Protein AF-A0A9P7P4C1-F1 (afdb_monomer_lite)

Radius of gyration: 29.28 Å; chains: 1; bounding box: 104×45×84 Å

Sequence (291 aa):
MESEGENVNHQSQDSQPVERWTEDEDALLIQLRSYKLSWSNIADNFANPRRTVDSCKSRYRSMKDRVQETERENNTALARLYESHKEEMWTKVAERMSTKPSWRVAEHNHWCIGRLEMERRAGEEFLTKAPVQIQQQDQQQVTKNPDWSGDEEAILLAKRSAHMQWKDISTCLPGRTVKGCQLRYHQLTKRCDGWSPELQNELCQQYYILKQRMWEQIVETMSVEWQVAERMHWELGKDGIAELAGVPLTLQPAANPTLTPQERGPTTKEWLNLLNHLTLNDVVSERCGIS

pLDDT: mean 73.57, std 23.77, range [25.61, 97.44]

Secondary structure (DSSP, 8-state):
-------------------PPPHHHHHHHHHHHHTT--HHHHHHT-SSTT--HHHHHHHHHHHHHHHHHHHHHHHHHHHHHHHHHHHHHHHHHHHHSTT---HHHHHHHHHHH-HHHHHHHHSGGGSS---------------S-PPPPHHHHHHHHHHHHTT--HHHHHHTSTT--HHHHHHHHHHHHHHTTT--HHHHHHHHHHHHHHHHHHHHHHHHHHTS-HHHHHHHHHHHHHHHHHHHHT--S-----PPP-------PSPHHHHHHHHHHHHHHHHHHTT----

Structure (mmCIF, N/CA/C/O backbone):
data_AF-A0A9P7P4C1-F1
#
_entry.id   AF-A0A9P7P4C1-F1
#
loop_
_atom_site.group_PDB
_atom_site.id
_atom_site.type_symbol
_atom_site.label_atom_id
_atom_site.label_alt_id
_atom_site.label_comp_id
_atom_site.label_asym_id
_atom_site.label_entity_id
_atom_site.label_seq_id
_atom_site.pdbx_PDB_ins_code
_atom_site.Cartn_x
_atom_site.Cartn_y
_atom_site.Cartn_z
_atom_site.occupancy
_atom_site.B_iso_or_equiv
_atom_site.auth_seq_id
_atom_site.auth_comp_id
_atom_site.auth_asym_id
_atom_site.auth_atom_id
_atom_site.pdbx_PDB_model_num
ATOM 1 N N . MET A 1 1 ? 68.686 -11.819 -59.193 1.00 37.22 1 MET A N 1
ATOM 2 C CA . MET A 1 1 ? 68.471 -10.600 -58.396 1.00 37.22 1 MET A CA 1
ATOM 3 C C . MET A 1 1 ? 67.689 -9.652 -59.276 1.00 37.22 1 MET A C 1
ATOM 5 O O . MET A 1 1 ? 68.234 -9.234 -60.282 1.00 37.22 1 MET A O 1
ATOM 9 N N . GLU A 1 2 ? 66.425 -9.339 -59.076 1.00 33.88 2 GLU A N 1
ATOM 10 C CA . GLU A 1 2 ? 65.355 -9.797 -58.189 1.00 33.88 2 GLU A CA 1
ATOM 11 C C . GLU A 1 2 ? 64.101 -9.164 -58.810 1.00 33.88 2 GLU A C 1
ATOM 13 O O . GLU A 1 2 ? 64.153 -8.040 -59.310 1.00 33.88 2 GLU A O 1
ATOM 18 N N . SER A 1 3 ? 63.023 -9.932 -58.896 1.00 37.12 3 SER A N 1
ATOM 19 C CA . SER A 1 3 ? 61.738 -9.513 -59.445 1.00 37.12 3 SER A CA 1
ATOM 20 C C . SER A 1 3 ? 60.820 -9.110 -58.297 1.00 37.12 3 SER A C 1
ATOM 22 O O . SER A 1 3 ? 60.425 -9.976 -57.520 1.00 37.12 3 SER A O 1
ATOM 24 N N . GLU A 1 4 ? 60.436 -7.842 -58.223 1.00 36.25 4 GLU A N 1
ATOM 25 C CA . GLU A 1 4 ? 59.366 -7.349 -57.349 1.00 36.25 4 GLU A CA 1
ATOM 26 C C . GLU A 1 4 ? 58.532 -6.385 -58.215 1.00 36.25 4 GLU A C 1
ATOM 28 O O . GLU A 1 4 ? 59.079 -5.457 -58.797 1.00 36.25 4 GLU A O 1
ATOM 33 N N . GLY A 1 5 ? 57.246 -6.582 -58.501 1.00 35.16 5 GLY A N 1
ATOM 34 C CA . GLY A 1 5 ? 56.210 -7.251 -57.725 1.00 35.16 5 GLY A CA 1
ATOM 35 C C . GLY A 1 5 ? 55.269 -6.183 -57.172 1.00 35.16 5 GLY A C 1
ATOM 36 O O . GLY A 1 5 ? 55.299 -5.900 -55.981 1.00 35.16 5 GLY A O 1
ATOM 37 N N . GLU A 1 6 ? 54.482 -5.551 -58.050 1.00 38.16 6 GLU A N 1
ATOM 38 C CA . GLU A 1 6 ? 53.408 -4.622 -57.679 1.00 38.16 6 GLU A CA 1
ATOM 39 C C . GLU A 1 6 ? 52.437 -5.315 -56.715 1.00 38.16 6 GLU A C 1
ATOM 41 O O . GLU A 1 6 ? 51.801 -6.306 -57.074 1.00 38.16 6 GLU A O 1
ATOM 46 N N . ASN A 1 7 ? 52.306 -4.796 -55.491 1.00 34.16 7 ASN A N 1
ATOM 47 C CA . ASN A 1 7 ? 51.314 -5.279 -54.539 1.00 34.16 7 ASN A CA 1
ATOM 48 C C . ASN A 1 7 ? 50.311 -4.163 -54.228 1.00 34.16 7 ASN A C 1
ATOM 50 O O . ASN A 1 7 ? 50.589 -3.215 -53.491 1.00 34.16 7 ASN A O 1
ATOM 54 N N . VAL A 1 8 ? 49.141 -4.280 -54.854 1.00 38.66 8 VAL A N 1
ATOM 55 C CA . VAL A 1 8 ? 47.975 -3.415 -54.675 1.00 38.66 8 VAL A CA 1
ATOM 56 C C . VAL A 1 8 ? 47.377 -3.705 -53.299 1.00 38.66 8 VAL A C 1
ATOM 58 O O . VAL A 1 8 ? 46.668 -4.692 -53.111 1.00 38.66 8 VAL A O 1
ATOM 61 N N . ASN A 1 9 ? 47.664 -2.841 -52.326 1.00 33.00 9 ASN A N 1
ATOM 62 C CA . ASN A 1 9 ? 47.113 -2.951 -50.980 1.00 33.00 9 ASN A CA 1
ATOM 63 C C . ASN A 1 9 ? 45.611 -2.607 -51.002 1.00 33.00 9 ASN A C 1
ATOM 65 O O . ASN A 1 9 ? 45.227 -1.442 -51.119 1.00 33.00 9 ASN A O 1
ATOM 69 N N . HIS A 1 10 ? 44.764 -3.636 -50.933 1.00 36.50 10 HIS A N 1
ATOM 70 C CA . HIS A 1 10 ? 43.320 -3.494 -50.775 1.00 36.50 10 HIS A CA 1
ATOM 71 C C . HIS A 1 10 ? 42.997 -2.920 -49.392 1.00 36.50 10 HIS A C 1
ATOM 73 O O . HIS A 1 10 ? 43.349 -3.483 -48.355 1.00 36.50 10 HIS A O 1
ATOM 79 N N . GLN A 1 11 ? 42.282 -1.797 -49.411 1.00 39.03 11 GLN A N 1
ATOM 80 C CA . GLN A 1 11 ? 41.621 -1.182 -48.268 1.00 39.03 11 GLN A CA 1
ATOM 81 C C . GLN A 1 11 ? 40.875 -2.231 -47.434 1.00 39.03 11 GLN A C 1
ATOM 83 O O . GLN A 1 11 ? 39.945 -2.870 -47.919 1.00 39.03 11 GLN A O 1
ATOM 88 N N . SER A 1 12 ? 41.239 -2.354 -46.160 1.00 33.88 12 SER A N 1
ATOM 89 C CA . SER A 1 12 ? 40.367 -2.946 -45.146 1.00 33.88 12 SER A CA 1
ATOM 90 C C . SER A 1 12 ? 39.792 -1.805 -44.319 1.00 33.88 12 SER A C 1
ATOM 92 O O . SER A 1 12 ? 40.500 -1.149 -43.557 1.00 33.88 12 SER A O 1
ATOM 94 N N . GLN A 1 13 ? 38.517 -1.519 -44.574 1.00 34.75 13 GLN A N 1
ATOM 95 C CA . GLN A 1 13 ? 37.739 -0.498 -43.893 1.00 34.75 13 GLN A CA 1
ATOM 96 C C . GLN A 1 13 ? 37.555 -0.857 -42.413 1.00 34.75 13 GLN A C 1
ATOM 98 O O . GLN A 1 13 ? 36.998 -1.894 -42.066 1.00 34.75 13 GLN A O 1
ATOM 103 N N . ASP A 1 14 ? 38.074 0.030 -41.573 1.00 37.22 14 ASP A N 1
ATOM 104 C CA . ASP A 1 14 ? 37.463 0.582 -40.365 1.00 37.22 14 ASP A CA 1
ATOM 105 C C . ASP A 1 14 ? 36.335 -0.249 -39.714 1.00 37.22 14 ASP A C 1
ATOM 107 O O . ASP A 1 14 ? 35.151 -0.137 -40.041 1.00 37.22 14 ASP A O 1
ATOM 111 N N . SER A 1 15 ? 36.708 -1.080 -38.740 1.00 40.41 15 SER A N 1
ATOM 112 C CA . SER A 1 15 ? 35.760 -1.706 -37.816 1.00 40.41 15 SER A CA 1
ATOM 113 C C . SER A 1 15 ? 35.401 -0.704 -36.717 1.00 40.41 15 SER A C 1
ATOM 115 O O . SER A 1 15 ? 35.967 -0.734 -35.626 1.00 40.41 15 SER A O 1
ATOM 117 N N . GLN A 1 16 ? 34.473 0.204 -37.025 1.00 39.59 16 GLN A N 1
ATOM 118 C CA . GLN A 1 16 ? 33.899 1.133 -36.047 1.00 39.59 16 GLN A CA 1
ATOM 119 C C . GLN A 1 16 ? 33.269 0.353 -34.869 1.00 39.59 16 GLN A C 1
ATOM 121 O O . GLN A 1 16 ? 32.572 -0.645 -35.100 1.00 39.59 16 GLN A O 1
ATOM 126 N N . PRO A 1 17 ? 33.491 0.778 -33.611 1.00 44.31 17 PRO A N 1
ATOM 127 C CA . PRO A 1 17 ? 32.973 0.092 -32.431 1.00 44.31 17 PRO A CA 1
ATOM 128 C C . PRO A 1 17 ? 31.439 0.100 -32.433 1.00 44.31 17 PRO A C 1
ATOM 130 O O . PRO A 1 17 ? 30.807 1.056 -32.877 1.00 44.31 17 PRO A O 1
ATOM 133 N N . VAL A 1 18 ? 30.823 -0.981 -31.942 1.00 51.91 18 VAL A N 1
ATOM 134 C CA . VAL A 1 18 ? 29.361 -1.095 -31.827 1.00 51.91 18 VAL A CA 1
ATOM 135 C C . VAL A 1 18 ? 28.845 0.047 -30.948 1.00 51.91 18 VAL A C 1
ATOM 137 O O . VAL A 1 18 ? 29.021 0.032 -29.732 1.00 51.91 18 VAL A O 1
ATOM 140 N N . GLU A 1 19 ? 28.240 1.053 -31.576 1.00 69.12 19 GLU A N 1
ATOM 141 C CA . GLU A 1 19 ? 27.837 2.289 -30.911 1.00 69.12 19 GLU A CA 1
ATOM 142 C C . GLU A 1 19 ? 26.667 2.027 -29.949 1.00 69.12 19 GLU A C 1
ATOM 144 O O . GLU A 1 19 ? 25.515 1.786 -30.343 1.00 69.12 19 GLU A O 1
ATOM 149 N N . ARG A 1 20 ? 27.012 1.994 -28.660 1.00 84.75 20 ARG A N 1
ATOM 150 C CA . ARG A 1 20 ? 26.127 1.681 -27.534 1.00 84.75 20 ARG A CA 1
ATOM 151 C C . ARG A 1 20 ? 25.045 2.757 -27.394 1.00 84.75 20 ARG A C 1
ATOM 153 O O . ARG A 1 20 ? 25.295 3.915 -27.696 1.00 84.75 20 ARG A O 1
ATOM 160 N N . TRP A 1 21 ? 23.849 2.358 -26.961 1.00 87.50 21 TRP A N 1
ATOM 161 C CA . TRP A 1 21 ? 22.771 3.296 -26.625 1.00 87.50 21 TRP A CA 1
ATOM 162 C C . TRP A 1 21 ? 23.214 4.246 -25.509 1.00 87.50 21 TRP A C 1
ATOM 164 O O . TRP A 1 21 ? 23.761 3.775 -24.505 1.00 87.50 21 TRP A O 1
ATOM 174 N N . THR A 1 22 ? 22.984 5.543 -25.696 1.00 89.31 22 THR A N 1
ATOM 175 C CA . THR A 1 22 ? 23.266 6.576 -24.690 1.00 89.31 22 THR A CA 1
ATOM 176 C C . THR A 1 22 ? 22.042 6.869 -23.823 1.00 89.31 22 THR A C 1
ATOM 178 O O . THR A 1 22 ? 20.916 6.504 -24.162 1.00 89.31 22 THR A O 1
ATOM 181 N N . GLU A 1 23 ? 22.260 7.548 -22.697 1.00 84.25 23 GLU A N 1
ATOM 182 C CA . GLU A 1 23 ? 21.180 7.969 -21.796 1.00 84.25 23 GLU A CA 1
ATOM 183 C C . GLU A 1 23 ? 20.223 8.960 -22.475 1.00 84.25 23 GLU A C 1
ATOM 185 O O . GLU A 1 23 ? 19.008 8.828 -22.336 1.00 84.25 23 GLU A O 1
ATOM 190 N N . ASP A 1 24 ? 20.749 9.884 -23.284 1.00 85.94 24 ASP A N 1
ATOM 191 C CA . ASP A 1 24 ? 19.939 10.829 -24.063 1.00 85.94 24 ASP A CA 1
ATOM 192 C C . ASP A 1 24 ? 19.067 10.112 -25.104 1.00 85.94 24 ASP A C 1
ATOM 194 O O . ASP A 1 24 ? 17.901 10.461 -25.305 1.00 85.94 24 ASP A O 1
ATOM 198 N N . GLU A 1 25 ? 19.607 9.076 -25.756 1.00 89.81 25 GLU A N 1
ATOM 199 C CA . GLU A 1 25 ? 18.847 8.266 -26.708 1.00 89.81 25 GLU A CA 1
ATOM 200 C C . GLU A 1 25 ? 17.739 7.465 -26.017 1.00 89.81 25 GLU A C 1
ATOM 202 O O . GLU A 1 25 ? 16.632 7.358 -26.548 1.00 89.81 25 GLU A O 1
ATOM 207 N N . ASP A 1 26 ? 18.013 6.923 -24.830 1.00 90.19 26 ASP A N 1
ATOM 208 C CA . ASP A 1 26 ? 17.017 6.228 -24.016 1.00 90.19 26 ASP A CA 1
ATOM 209 C C . ASP A 1 26 ? 15.912 7.184 -23.543 1.00 90.19 26 ASP A C 1
ATOM 211 O O . ASP A 1 26 ? 14.727 6.855 -23.649 1.00 90.19 26 ASP A O 1
ATOM 215 N N . ALA A 1 27 ? 16.273 8.386 -23.082 1.00 88.25 27 ALA A N 1
ATOM 216 C CA . ALA A 1 27 ? 15.324 9.414 -22.662 1.00 88.25 27 ALA A CA 1
ATOM 217 C C . ALA A 1 27 ? 14.412 9.841 -23.822 1.00 88.25 27 ALA A C 1
ATOM 219 O O . ALA A 1 27 ? 13.184 9.856 -23.679 1.00 88.25 27 ALA A O 1
ATOM 220 N N . LEU A 1 28 ? 14.995 10.090 -24.999 1.00 89.69 28 LEU A N 1
ATOM 221 C CA . LEU A 1 28 ? 14.245 10.394 -26.214 1.00 89.69 28 LEU A CA 1
ATOM 222 C C . LEU A 1 28 ? 13.327 9.229 -26.610 1.00 89.69 28 LEU A C 1
ATOM 224 O O . LEU A 1 28 ? 12.158 9.444 -26.928 1.00 89.69 28 LEU A O 1
ATOM 228 N N . LEU A 1 29 ? 13.814 7.986 -26.548 1.00 90.38 29 LEU A N 1
ATOM 229 C CA . LEU A 1 29 ? 13.026 6.797 -26.876 1.00 90.38 29 LEU A CA 1
ATOM 230 C C . LEU A 1 29 ? 11.802 6.645 -25.960 1.00 90.38 29 LEU A C 1
ATOM 232 O O . LEU A 1 29 ? 10.705 6.345 -26.439 1.00 90.38 29 LEU A O 1
ATOM 236 N N . ILE A 1 30 ? 11.971 6.862 -24.654 1.00 88.06 30 ILE A N 1
ATOM 237 C CA . ILE A 1 30 ? 10.876 6.818 -23.676 1.00 88.06 30 ILE A CA 1
ATOM 238 C C . ILE A 1 30 ? 9.876 7.946 -23.937 1.00 88.06 30 ILE A C 1
ATOM 240 O O . ILE A 1 30 ? 8.671 7.690 -23.996 1.00 88.06 30 ILE A O 1
ATOM 244 N N . GLN A 1 31 ? 10.362 9.168 -24.158 1.00 89.25 31 GLN A N 1
ATOM 245 C CA . GLN A 1 31 ? 9.525 10.329 -24.450 1.00 89.25 31 GLN A CA 1
ATOM 246 C C . GLN A 1 31 ? 8.703 10.133 -25.731 1.00 89.25 31 GLN A C 1
ATOM 248 O O . GLN A 1 31 ?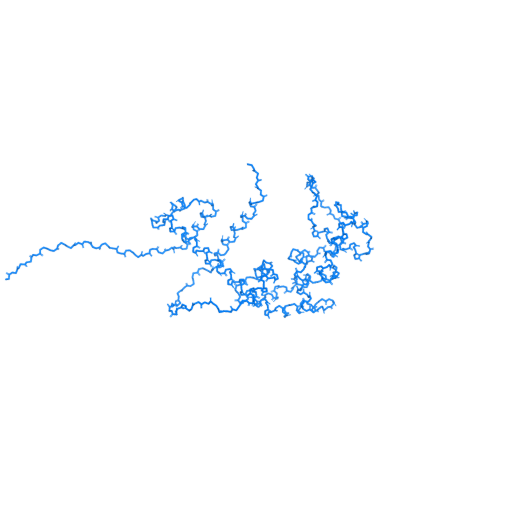 7.495 10.341 -25.735 1.00 89.25 31 GLN A O 1
ATOM 253 N N . LEU A 1 32 ? 9.308 9.685 -26.831 1.00 89.88 32 LEU A N 1
ATOM 254 C CA . LEU A 1 32 ? 8.565 9.476 -28.078 1.00 89.88 32 LEU A CA 1
ATOM 255 C C . LEU A 1 32 ? 7.522 8.354 -27.945 1.00 89.88 32 LEU A C 1
ATOM 257 O O . LEU A 1 32 ? 6.459 8.407 -28.570 1.00 89.88 32 LEU A O 1
ATOM 261 N N . ARG A 1 33 ? 7.785 7.345 -27.102 1.00 90.75 33 ARG A N 1
ATOM 262 C CA . ARG A 1 33 ? 6.797 6.306 -26.784 1.00 90.75 33 ARG A CA 1
ATOM 263 C C . ARG A 1 33 ? 5.647 6.811 -25.925 1.00 90.75 33 ARG A C 1
ATOM 265 O O . ARG A 1 33 ? 4.537 6.316 -26.120 1.00 90.75 33 ARG A O 1
ATOM 272 N N . SER A 1 34 ? 5.870 7.789 -25.049 1.00 86.56 34 SER A N 1
ATOM 273 C CA . SER A 1 34 ? 4.800 8.384 -24.242 1.00 86.56 34 SER A CA 1
ATOM 274 C C . SER A 1 34 ? 3.779 9.142 -25.094 1.00 86.56 34 SER A C 1
ATOM 276 O O . SER A 1 34 ? 2.579 9.052 -24.852 1.00 86.56 34 SER A O 1
ATOM 278 N N . TYR A 1 35 ? 4.230 9.767 -26.183 1.00 88.94 35 TYR A N 1
ATOM 279 C CA . TYR A 1 35 ? 3.370 10.390 -27.193 1.00 88.94 35 TYR A CA 1
ATOM 280 C C . TYR A 1 35 ? 2.684 9.388 -28.141 1.00 88.94 35 TYR A C 1
ATOM 282 O O . TYR A 1 35 ? 2.030 9.790 -29.101 1.00 88.94 35 TYR A O 1
ATOM 290 N N . LYS A 1 36 ? 2.820 8.076 -27.894 1.00 88.31 36 LYS A N 1
ATOM 291 C CA . LYS A 1 36 ? 2.197 6.990 -28.673 1.00 88.31 36 LYS A CA 1
ATOM 292 C C . LYS A 1 36 ? 2.579 6.993 -30.164 1.00 88.31 36 LYS A C 1
ATOM 294 O O . LYS A 1 36 ? 1.838 6.456 -30.987 1.00 88.31 36 LYS A O 1
ATOM 299 N N . LEU A 1 37 ? 3.758 7.520 -30.519 1.00 90.00 37 LEU A N 1
ATOM 300 C CA . LEU A 1 37 ? 4.250 7.488 -31.900 1.00 90.00 37 LEU A CA 1
ATOM 301 C C . LEU A 1 37 ? 4.452 6.049 -32.397 1.00 90.00 37 LEU A C 1
ATOM 303 O O . LEU A 1 37 ? 4.767 5.121 -31.636 1.00 90.00 37 LEU A O 1
ATOM 307 N N . SER A 1 38 ? 4.310 5.885 -33.715 1.00 93.94 38 SER A N 1
ATOM 308 C CA . SER A 1 38 ? 4.652 4.641 -34.398 1.00 93.94 38 SER A CA 1
ATOM 309 C C . SER A 1 38 ? 6.160 4.390 -34.333 1.00 93.94 38 SER A C 1
ATOM 311 O O . SER A 1 38 ? 6.960 5.323 -34.361 1.00 93.94 38 SER A O 1
ATOM 313 N N . TRP A 1 39 ? 6.575 3.123 -34.296 1.00 92.69 39 TRP A N 1
ATOM 314 C CA . TRP A 1 39 ? 8.001 2.779 -34.249 1.00 92.69 39 TRP A CA 1
ATOM 315 C C . TRP A 1 39 ? 8.797 3.278 -35.460 1.00 92.69 39 TRP A C 1
ATOM 317 O O . TRP A 1 39 ? 9.992 3.511 -35.322 1.00 92.69 39 TRP A O 1
ATOM 327 N N . SER A 1 40 ? 8.143 3.454 -36.616 1.00 92.75 40 SER A N 1
ATOM 328 C CA . SER A 1 40 ? 8.767 4.069 -37.793 1.00 92.75 40 SER A CA 1
ATOM 329 C C . SER A 1 40 ? 9.122 5.520 -37.506 1.00 92.75 40 SER A C 1
ATOM 331 O O . SER A 1 40 ? 10.286 5.884 -37.589 1.00 92.75 40 SER A O 1
ATOM 333 N N . ASN A 1 41 ? 8.149 6.315 -37.048 1.00 91.12 41 ASN A N 1
ATOM 334 C CA . ASN A 1 41 ? 8.399 7.722 -36.744 1.00 91.12 41 ASN A CA 1
ATOM 335 C C . ASN A 1 41 ? 9.396 7.892 -35.601 1.00 91.12 41 ASN A C 1
ATOM 337 O O . ASN A 1 41 ? 10.163 8.841 -35.600 1.00 91.12 41 ASN A O 1
ATOM 341 N N . ILE A 1 42 ? 9.412 6.972 -34.637 1.00 91.06 42 ILE A N 1
ATOM 342 C CA . ILE A 1 42 ? 10.403 6.982 -33.560 1.00 91.06 42 ILE A CA 1
ATOM 343 C C . ILE A 1 42 ? 11.815 6.793 -34.115 1.00 91.06 42 ILE A C 1
ATOM 345 O O . ILE A 1 42 ? 12.696 7.561 -33.752 1.00 91.06 42 ILE A O 1
ATOM 349 N N . ALA A 1 43 ? 12.027 5.811 -34.997 1.00 92.38 43 ALA A N 1
ATOM 350 C CA . ALA A 1 43 ? 13.331 5.573 -35.616 1.00 92.38 43 ALA A CA 1
ATOM 351 C C . ALA A 1 43 ? 13.811 6.792 -36.425 1.00 92.38 43 ALA A C 1
ATOM 353 O O . ALA A 1 43 ? 14.976 7.163 -36.326 1.00 92.38 43 ALA A O 1
ATOM 354 N N . ASP A 1 44 ? 12.896 7.468 -37.129 1.00 91.94 44 ASP A N 1
ATOM 355 C CA . ASP A 1 44 ? 13.198 8.667 -37.927 1.00 91.94 44 ASP A CA 1
ATOM 356 C C . ASP A 1 44 ? 13.696 9.861 -37.084 1.00 91.94 44 ASP A C 1
ATOM 358 O O . ASP A 1 44 ? 14.309 10.781 -37.621 1.00 91.94 44 ASP A O 1
ATOM 362 N N . ASN A 1 45 ? 13.448 9.868 -35.767 1.00 90.19 45 ASN A N 1
ATOM 363 C CA . ASN A 1 45 ? 13.919 10.926 -34.863 1.00 90.19 45 ASN A CA 1
ATOM 364 C C . ASN A 1 45 ? 15.375 10.735 -34.404 1.00 90.19 45 ASN A C 1
ATOM 366 O O . ASN A 1 45 ? 15.947 11.648 -33.808 1.00 90.19 45 ASN A O 1
ATOM 370 N N . PHE A 1 46 ? 15.989 9.576 -34.656 1.00 89.00 46 PHE A N 1
ATOM 371 C CA . PHE A 1 46 ? 17.381 9.336 -34.290 1.00 89.00 46 PHE A CA 1
ATOM 372 C C . PHE A 1 46 ? 18.312 9.707 -35.445 1.00 89.00 46 PHE A C 1
ATOM 374 O O . PHE A 1 46 ? 18.207 9.174 -36.545 1.00 89.00 46 PHE A O 1
ATOM 381 N N . ALA A 1 47 ? 19.291 10.575 -35.173 1.00 81.38 47 ALA A N 1
ATOM 382 C CA . ALA A 1 47 ? 20.311 10.950 -36.156 1.00 81.38 47 ALA A CA 1
ATOM 383 C C . ALA A 1 47 ? 21.230 9.774 -36.546 1.00 81.38 47 ALA A C 1
ATOM 385 O O . ALA A 1 47 ? 21.863 9.805 -37.600 1.00 81.38 47 ALA A O 1
ATOM 386 N N . ASN A 1 48 ? 21.313 8.740 -35.700 1.00 81.06 48 ASN A N 1
ATOM 387 C CA . ASN A 1 48 ? 22.146 7.566 -35.926 1.00 81.06 48 ASN A CA 1
ATOM 388 C C . ASN A 1 48 ? 21.421 6.526 -36.812 1.00 81.06 48 ASN A C 1
ATOM 390 O O . ASN A 1 48 ? 20.437 5.928 -36.365 1.00 81.06 48 ASN A O 1
ATOM 394 N N . PRO A 1 49 ? 21.945 6.202 -38.014 1.00 77.75 49 PRO A N 1
ATOM 395 C CA . PRO A 1 49 ? 21.324 5.247 -38.941 1.00 77.75 49 PRO A CA 1
ATOM 396 C C . PRO A 1 49 ? 21.161 3.820 -38.390 1.00 77.75 49 PRO A C 1
ATOM 398 O O . PRO A 1 49 ? 20.399 3.021 -38.933 1.00 77.75 49 PRO A O 1
ATOM 401 N N . ARG A 1 50 ? 21.878 3.465 -37.315 1.00 80.00 50 ARG A N 1
ATOM 402 C CA . ARG A 1 50 ? 21.779 2.154 -36.650 1.00 80.00 50 ARG A CA 1
ATOM 403 C C . ARG A 1 50 ? 20.597 2.059 -35.677 1.00 80.00 50 ARG A C 1
ATOM 405 O O . ARG A 1 50 ? 20.315 0.969 -35.174 1.00 80.00 50 ARG A O 1
ATOM 412 N N . ARG A 1 51 ? 19.883 3.156 -35.405 1.00 89.25 51 ARG A N 1
ATOM 413 C CA . ARG A 1 51 ? 18.663 3.190 -34.576 1.00 89.25 51 ARG A CA 1
ATOM 414 C C . ARG A 1 51 ? 17.441 2.856 -35.423 1.00 89.25 51 ARG A C 1
ATOM 416 O O . ARG A 1 51 ? 16.516 3.636 -35.601 1.00 89.25 51 ARG A O 1
ATOM 423 N N . THR A 1 52 ? 17.473 1.650 -35.979 1.00 92.44 52 THR A N 1
ATOM 424 C CA . THR A 1 52 ? 16.380 1.119 -36.789 1.00 92.44 52 THR A CA 1
ATOM 425 C C . THR A 1 52 ? 15.141 0.861 -35.936 1.00 92.44 52 THR A C 1
ATOM 427 O O . THR A 1 52 ? 15.225 0.683 -34.719 1.00 92.44 52 THR A O 1
ATOM 430 N N . VAL A 1 53 ? 13.988 0.736 -36.596 1.00 92.81 53 VAL A N 1
ATOM 431 C CA . VAL A 1 53 ? 12.703 0.363 -35.983 1.00 92.81 53 VAL A CA 1
ATOM 432 C C . VAL A 1 53 ? 12.843 -0.811 -35.004 1.00 92.81 53 VAL A C 1
ATOM 434 O O . VAL A 1 53 ? 12.331 -0.758 -33.884 1.00 92.81 53 VAL A O 1
ATOM 437 N N . ASP A 1 54 ? 13.548 -1.871 -35.401 1.00 91.19 54 ASP A N 1
ATOM 438 C CA . ASP A 1 54 ? 13.700 -3.072 -34.576 1.00 91.19 54 ASP A CA 1
ATOM 439 C C . ASP A 1 54 ? 14.708 -2.895 -33.436 1.00 91.19 54 ASP A C 1
ATOM 441 O O . ASP A 1 54 ? 14.508 -3.456 -32.353 1.00 91.19 54 ASP A O 1
ATOM 445 N N . SER A 1 55 ? 15.733 -2.061 -33.632 1.00 92.19 55 SER A N 1
ATOM 446 C CA . SER A 1 55 ? 16.655 -1.649 -32.569 1.00 92.19 55 SER A CA 1
ATOM 447 C C . SER A 1 55 ? 15.921 -0.846 -31.487 1.00 92.19 55 SER A C 1
ATOM 449 O O . SER A 1 55 ? 15.989 -1.205 -30.311 1.00 92.19 55 SER A O 1
ATOM 451 N N . CYS A 1 56 ? 15.115 0.154 -31.873 1.00 92.38 56 CYS A N 1
ATOM 452 C CA . CYS A 1 56 ? 14.292 0.951 -30.954 1.00 92.38 56 CYS A CA 1
ATOM 453 C C . CYS A 1 56 ? 13.289 0.082 -30.177 1.00 92.38 56 CYS A C 1
ATOM 455 O O . CYS A 1 56 ? 13.180 0.203 -28.955 1.00 92.38 56 CYS A O 1
ATOM 457 N N . LYS A 1 57 ? 12.589 -0.843 -30.854 1.00 93.06 57 LYS A N 1
ATOM 458 C CA . LYS A 1 57 ? 11.673 -1.796 -30.195 1.00 93.06 57 LYS A CA 1
ATOM 459 C C . LYS A 1 57 ? 12.396 -2.658 -29.166 1.00 93.06 57 LYS A C 1
ATOM 461 O O . LYS A 1 57 ? 11.904 -2.830 -28.054 1.00 93.06 57 LYS A O 1
ATOM 466 N N . SER A 1 58 ? 13.533 -3.236 -29.549 1.00 92.38 58 SER A N 1
ATOM 467 C CA . SER A 1 58 ? 14.290 -4.147 -28.687 1.00 92.38 58 SER A CA 1
ATOM 468 C C . SER A 1 58 ? 14.865 -3.415 -27.480 1.00 92.38 58 SER A C 1
ATOM 470 O O . SER A 1 58 ? 14.747 -3.910 -26.359 1.00 92.38 58 SER A O 1
ATOM 472 N N . ARG A 1 59 ? 15.401 -2.204 -27.683 1.00 92.50 59 ARG A N 1
ATOM 473 C CA . ARG A 1 59 ? 15.899 -1.359 -26.595 1.00 92.50 59 ARG A CA 1
ATOM 474 C C . ARG A 1 59 ? 14.791 -1.005 -25.612 1.00 92.50 59 ARG A C 1
ATOM 476 O O . ARG A 1 59 ? 14.957 -1.234 -24.419 1.00 92.50 59 ARG A O 1
ATOM 483 N N . TYR A 1 60 ? 13.651 -0.523 -26.106 1.00 90.94 60 TYR A N 1
ATOM 484 C CA . TYR A 1 60 ? 12.520 -0.157 -25.255 1.00 90.94 60 TYR A CA 1
ATOM 485 C C . TYR A 1 60 ? 11.978 -1.345 -24.453 1.00 90.94 60 TYR A C 1
ATOM 487 O O . TYR A 1 60 ? 11.727 -1.206 -23.259 1.00 90.94 60 TYR A O 1
ATOM 495 N N . ARG A 1 61 ? 11.838 -2.526 -25.077 1.00 91.25 61 ARG A N 1
ATOM 496 C CA . ARG A 1 61 ? 11.444 -3.755 -24.363 1.00 91.25 61 ARG A CA 1
ATOM 497 C C . ARG A 1 61 ? 12.443 -4.106 -23.267 1.00 91.25 61 ARG A C 1
ATOM 499 O O . ARG A 1 61 ? 12.040 -4.236 -22.125 1.00 91.25 61 ARG A O 1
ATOM 506 N N . SER A 1 62 ? 13.736 -4.145 -23.588 1.00 90.12 62 SER A N 1
ATOM 507 C CA . SER A 1 62 ? 14.781 -4.444 -22.604 1.00 90.12 62 SER A CA 1
ATOM 508 C C . SER A 1 62 ? 14.786 -3.457 -21.430 1.00 90.12 62 SER A C 1
ATOM 510 O O . SER A 1 62 ? 14.959 -3.874 -20.287 1.00 90.12 62 SER A O 1
ATOM 512 N N . MET A 1 63 ? 14.563 -2.162 -21.679 1.00 90.81 63 MET A N 1
ATOM 513 C CA . MET A 1 63 ? 14.417 -1.175 -20.604 1.00 90.81 63 MET A CA 1
ATOM 514 C C . MET A 1 63 ? 13.180 -1.446 -19.745 1.00 90.81 63 MET A C 1
ATOM 516 O O . MET A 1 63 ? 13.282 -1.428 -18.522 1.00 90.81 63 MET A O 1
ATOM 520 N N . LYS A 1 64 ? 12.035 -1.740 -20.369 1.00 87.69 64 LYS A N 1
ATOM 521 C CA . LYS A 1 64 ? 10.796 -2.069 -19.657 1.00 87.69 64 LYS A CA 1
ATOM 522 C C . LYS A 1 64 ? 10.948 -3.328 -18.799 1.00 87.69 64 LYS A C 1
ATOM 524 O O . LYS A 1 64 ? 10.561 -3.303 -17.637 1.00 87.69 64 LYS A O 1
ATOM 529 N N . ASP A 1 65 ? 11.554 -4.380 -19.341 1.00 85.88 65 ASP A N 1
ATOM 530 C CA . ASP A 1 65 ? 11.782 -5.640 -18.628 1.00 85.88 65 ASP A CA 1
ATOM 531 C C . ASP A 1 65 ? 12.704 -5.425 -17.418 1.00 85.88 65 ASP A C 1
ATOM 533 O O . ASP A 1 65 ? 12.428 -5.918 -16.328 1.00 85.88 65 ASP A O 1
ATOM 537 N N . ARG A 1 66 ? 13.765 -4.617 -17.573 1.00 86.00 66 ARG A N 1
ATOM 538 C CA . ARG A 1 66 ? 14.646 -4.236 -16.456 1.00 86.00 66 ARG A CA 1
ATOM 539 C C . ARG A 1 66 ? 13.903 -3.475 -15.360 1.00 86.00 66 ARG A C 1
ATOM 541 O O . ARG A 1 66 ? 14.152 -3.728 -14.189 1.00 86.00 66 ARG A O 1
ATOM 548 N N . VAL A 1 67 ? 13.016 -2.552 -15.730 1.00 84.12 67 VAL A N 1
ATOM 549 C CA . VAL A 1 67 ? 12.215 -1.782 -14.764 1.00 84.12 67 VAL A CA 1
ATOM 550 C C . VAL A 1 67 ? 11.271 -2.701 -13.998 1.00 84.12 67 VAL A C 1
ATOM 552 O O . VAL A 1 67 ? 11.254 -2.648 -12.774 1.00 84.12 67 VAL A O 1
ATOM 555 N N . GLN A 1 68 ? 10.563 -3.592 -14.695 1.00 82.62 68 GLN A N 1
ATOM 556 C CA . GLN A 1 68 ? 9.681 -4.577 -14.063 1.00 82.62 68 GLN A CA 1
ATOM 557 C C . GLN A 1 68 ? 10.441 -5.513 -13.120 1.00 82.62 68 GLN A C 1
ATOM 559 O O . GLN A 1 68 ? 9.946 -5.845 -12.046 1.00 82.62 68 GLN A O 1
ATOM 564 N N . GLU A 1 69 ? 11.654 -5.917 -13.496 1.00 85.19 69 GLU A N 1
ATOM 565 C CA . GLU A 1 69 ? 12.501 -6.738 -12.639 1.00 85.19 69 GLU A CA 1
ATOM 566 C C . GLU A 1 69 ? 12.926 -5.980 -11.375 1.00 85.19 69 GLU A C 1
ATOM 568 O O . GLU A 1 69 ? 12.762 -6.496 -10.273 1.00 85.19 69 GLU A O 1
ATOM 573 N N . THR A 1 70 ? 13.370 -4.726 -11.506 1.00 86.00 70 THR A N 1
ATOM 574 C CA . THR A 1 70 ? 13.688 -3.873 -10.349 1.00 86.00 70 THR A CA 1
ATOM 575 C C . THR A 1 70 ? 12.463 -3.625 -9.460 1.00 86.00 70 THR A C 1
ATOM 577 O O . THR A 1 70 ? 12.573 -3.663 -8.237 1.00 86.00 70 THR A O 1
ATOM 580 N N . GLU A 1 71 ? 11.277 -3.403 -10.032 1.00 86.25 71 GLU A N 1
ATOM 581 C CA . GLU A 1 71 ? 10.024 -3.285 -9.272 1.00 86.25 71 GLU A CA 1
ATOM 582 C C . GLU A 1 71 ? 9.710 -4.571 -8.503 1.00 86.25 71 GLU A C 1
ATOM 584 O O . GLU A 1 71 ? 9.368 -4.524 -7.322 1.00 86.25 71 GLU A O 1
ATOM 589 N N . ARG A 1 72 ? 9.877 -5.732 -9.142 1.00 87.19 72 ARG A N 1
ATOM 590 C CA . ARG A 1 72 ? 9.669 -7.042 -8.519 1.00 87.19 72 ARG A CA 1
ATOM 591 C C . ARG A 1 72 ? 10.658 -7.294 -7.382 1.00 87.19 72 ARG A C 1
ATOM 593 O O . ARG A 1 72 ? 10.251 -7.781 -6.324 1.00 87.19 72 ARG A O 1
ATOM 600 N N . GLU A 1 73 ? 11.931 -6.955 -7.572 1.00 89.19 73 GLU A N 1
ATOM 601 C CA . GLU A 1 73 ? 12.970 -7.018 -6.536 1.00 89.19 73 GLU A CA 1
ATOM 602 C C . GLU A 1 73 ? 12.620 -6.116 -5.348 1.00 89.19 73 GLU A C 1
ATOM 604 O O . GLU A 1 73 ? 12.617 -6.583 -4.208 1.00 89.19 73 GLU A O 1
ATOM 609 N N . ASN A 1 74 ? 12.230 -4.865 -5.612 1.00 90.00 74 ASN A N 1
ATOM 610 C CA . ASN A 1 74 ? 11.821 -3.908 -4.585 1.00 90.00 74 ASN A CA 1
ATOM 611 C C . ASN A 1 74 ? 10.577 -4.379 -3.821 1.00 90.00 74 ASN A C 1
ATOM 613 O O . ASN A 1 74 ? 10.558 -4.327 -2.593 1.00 90.00 74 ASN A O 1
ATOM 617 N N . ASN A 1 75 ? 9.558 -4.885 -4.517 1.00 92.88 75 ASN A N 1
ATOM 618 C CA . ASN A 1 75 ? 8.346 -5.427 -3.899 1.00 92.88 75 ASN A CA 1
ATOM 619 C C . ASN A 1 75 ? 8.657 -6.646 -3.021 1.00 92.88 75 ASN A C 1
ATOM 621 O O . ASN A 1 75 ? 8.141 -6.767 -1.911 1.00 92.88 75 ASN A O 1
ATOM 625 N N . THR A 1 76 ? 9.544 -7.527 -3.491 1.00 93.06 76 THR A N 1
ATOM 626 C CA . THR A 1 76 ? 9.988 -8.702 -2.726 1.00 93.06 76 THR A CA 1
ATOM 627 C C . THR A 1 76 ? 10.777 -8.288 -1.483 1.00 93.06 76 THR A C 1
ATOM 629 O O . THR A 1 76 ? 10.565 -8.838 -0.401 1.00 93.06 76 THR A O 1
ATOM 632 N N . ALA A 1 77 ? 11.675 -7.309 -1.615 1.00 93.38 77 ALA A N 1
ATOM 633 C CA . ALA A 1 77 ? 12.437 -6.764 -0.497 1.00 93.38 77 ALA A CA 1
ATOM 634 C C . ALA A 1 77 ? 11.514 -6.115 0.545 1.00 93.38 77 ALA A C 1
ATOM 636 O O . ALA A 1 77 ? 11.623 -6.438 1.729 1.00 93.38 77 ALA A O 1
ATOM 637 N N . LEU A 1 78 ? 10.563 -5.284 0.104 1.00 95.38 78 LEU A N 1
ATOM 638 C CA . LEU A 1 78 ? 9.570 -4.651 0.970 1.00 95.38 78 LEU A CA 1
ATOM 639 C C . LEU A 1 78 ? 8.759 -5.685 1.746 1.00 95.38 78 LEU A C 1
ATOM 641 O O . LEU A 1 78 ? 8.644 -5.569 2.960 1.00 95.38 78 LEU A O 1
ATOM 645 N N . ALA A 1 79 ? 8.223 -6.699 1.063 1.00 96.00 79 ALA A N 1
ATOM 646 C CA . ALA A 1 79 ? 7.395 -7.726 1.687 1.00 96.00 79 ALA A CA 1
ATOM 647 C C . ALA A 1 79 ? 8.141 -8.467 2.804 1.00 96.00 79 ALA A C 1
ATOM 649 O O . ALA A 1 79 ? 7.612 -8.642 3.901 1.00 96.00 79 ALA A O 1
ATOM 650 N N . ARG A 1 80 ? 9.400 -8.844 2.558 1.00 94.19 80 ARG A N 1
ATOM 651 C CA . ARG A 1 80 ? 10.236 -9.531 3.552 1.00 94.19 80 ARG A CA 1
ATOM 652 C C . ARG A 1 80 ? 10.593 -8.640 4.734 1.00 94.19 80 ARG A C 1
ATOM 654 O O . ARG A 1 80 ? 10.490 -9.083 5.874 1.00 94.19 80 ARG A O 1
ATOM 661 N N . LEU A 1 81 ? 11.007 -7.403 4.463 1.00 95.38 81 LEU A N 1
ATOM 662 C CA . LEU A 1 81 ? 11.358 -6.441 5.506 1.00 95.38 81 LEU A CA 1
ATOM 663 C C . LEU A 1 81 ? 10.139 -6.059 6.346 1.00 95.38 81 LEU A C 1
ATOM 665 O O . LEU A 1 81 ? 10.254 -5.943 7.563 1.00 95.38 81 LEU A O 1
ATOM 669 N N . TYR A 1 82 ? 8.971 -5.902 5.723 1.00 96.31 82 TYR A N 1
ATOM 670 C CA . TYR A 1 82 ? 7.723 -5.702 6.442 1.00 96.31 82 TYR A CA 1
ATOM 671 C C . TYR A 1 82 ? 7.423 -6.904 7.338 1.00 96.31 82 TYR A C 1
ATOM 673 O O . TYR A 1 82 ? 7.247 -6.726 8.537 1.00 96.31 82 TYR A O 1
ATOM 681 N N . GLU A 1 83 ? 7.444 -8.129 6.805 1.00 95.00 83 GLU A N 1
ATOM 682 C CA . GLU A 1 83 ? 7.143 -9.333 7.587 1.00 95.00 83 GLU A CA 1
ATOM 683 C C . GLU A 1 83 ? 8.084 -9.508 8.790 1.00 95.00 83 GLU A C 1
ATOM 685 O O . GLU A 1 83 ? 7.634 -9.917 9.860 1.00 95.00 83 GLU A O 1
ATOM 690 N N . SER A 1 84 ? 9.365 -9.142 8.659 1.00 94.00 84 SER A N 1
ATOM 691 C CA . SER A 1 84 ? 10.332 -9.243 9.758 1.00 94.00 84 SER A CA 1
ATOM 692 C C . SER A 1 84 ? 10.187 -8.156 10.828 1.00 94.00 84 SER A C 1
ATOM 694 O O . SER A 1 84 ? 10.543 -8.404 11.976 1.00 94.00 84 SER A O 1
ATOM 696 N N . HIS A 1 85 ? 9.687 -6.963 10.482 1.00 93.88 85 HIS A N 1
ATOM 697 C CA . HIS A 1 85 ? 9.612 -5.818 11.407 1.00 93.88 85 HIS A CA 1
ATOM 698 C C . HIS A 1 85 ? 8.188 -5.481 11.870 1.00 93.88 85 HIS A C 1
ATOM 700 O O . HIS A 1 85 ? 8.016 -4.742 12.843 1.00 93.88 85 HIS A O 1
ATOM 706 N N . LYS A 1 86 ? 7.149 -6.023 11.222 1.00 94.81 86 LYS A N 1
ATOM 707 C CA . LYS A 1 86 ? 5.753 -5.655 11.491 1.00 94.81 86 LYS A CA 1
ATOM 708 C C . LYS A 1 86 ? 5.337 -5.893 12.938 1.00 94.81 86 LYS A C 1
ATOM 710 O O . LYS A 1 86 ? 4.563 -5.108 13.471 1.00 94.81 86 LYS A O 1
ATOM 715 N N . GLU A 1 87 ? 5.864 -6.924 13.598 1.00 95.88 87 GLU A N 1
ATOM 716 C CA . GLU A 1 87 ? 5.578 -7.175 15.013 1.00 95.88 87 GLU A CA 1
ATOM 717 C C . GLU A 1 87 ? 6.028 -5.996 15.887 1.00 95.88 87 GLU A C 1
ATOM 719 O O . GLU A 1 87 ? 5.235 -5.474 16.673 1.00 95.88 87 GLU A O 1
ATOM 724 N N . GLU A 1 88 ? 7.256 -5.508 15.704 1.00 95.38 88 GLU A N 1
ATOM 725 C CA . GLU A 1 88 ? 7.765 -4.341 16.431 1.00 95.38 88 GLU A CA 1
ATOM 726 C C . GLU A 1 88 ? 6.970 -3.073 16.073 1.00 95.38 88 GLU A C 1
ATOM 728 O O . GLU A 1 88 ? 6.574 -2.306 16.956 1.00 95.38 88 GLU A O 1
ATOM 733 N N . MET A 1 89 ? 6.706 -2.860 14.779 1.00 95.12 89 MET A N 1
ATOM 734 C CA . MET A 1 89 ? 5.958 -1.706 14.272 1.00 95.12 89 MET A CA 1
ATOM 735 C C . MET A 1 89 ? 4.554 -1.633 14.891 1.00 95.12 89 MET A C 1
ATOM 737 O O . MET A 1 89 ? 4.172 -0.604 15.454 1.00 95.12 89 MET A O 1
ATOM 741 N N . TRP A 1 90 ? 3.791 -2.725 14.821 1.00 97.44 90 TRP A N 1
ATOM 742 C CA . TRP A 1 90 ? 2.405 -2.773 15.287 1.00 97.44 90 TRP A CA 1
ATOM 743 C C . TRP A 1 90 ? 2.282 -2.858 16.803 1.00 97.44 90 TRP A C 1
ATOM 745 O O . TRP A 1 90 ? 1.293 -2.368 17.347 1.00 97.44 90 TRP A O 1
ATOM 755 N N . THR A 1 91 ? 3.285 -3.393 17.504 1.00 97.19 91 THR A N 1
ATOM 756 C CA . THR A 1 91 ? 3.329 -3.340 18.974 1.00 97.19 91 THR A CA 1
ATOM 757 C C . THR A 1 91 ? 3.372 -1.893 19.463 1.00 97.19 91 THR A C 1
ATOM 759 O O . THR A 1 91 ? 2.567 -1.517 20.312 1.00 97.19 91 THR A O 1
ATOM 762 N N . LYS A 1 92 ? 4.213 -1.037 18.861 1.00 96.19 92 LYS A N 1
ATOM 763 C CA . LYS A 1 92 ? 4.293 0.395 19.216 1.00 96.19 92 LYS A CA 1
ATOM 764 C C . LYS A 1 92 ? 2.967 1.128 19.017 1.00 96.19 92 LYS A C 1
ATOM 766 O O . LYS A 1 92 ? 2.613 1.978 19.831 1.00 96.19 92 LYS A O 1
ATOM 771 N N . VAL A 1 93 ? 2.248 0.822 17.933 1.00 96.38 93 VAL A N 1
ATOM 772 C CA . VAL A 1 93 ? 0.913 1.388 17.678 1.00 96.38 93 VAL A CA 1
ATOM 773 C C . VAL A 1 93 ? -0.058 0.912 18.751 1.00 96.38 93 VAL A C 1
ATOM 775 O O . VAL A 1 93 ? -0.701 1.732 19.402 1.00 96.38 93 VAL A O 1
ATOM 778 N N . ALA A 1 94 ? -0.122 -0.399 18.978 1.00 96.44 94 ALA A N 1
ATOM 779 C CA . ALA A 1 94 ? -1.073 -0.994 19.899 1.00 96.44 94 ALA A CA 1
ATOM 780 C C . ALA A 1 94 ? -0.869 -0.543 21.355 1.00 96.44 94 ALA A C 1
ATOM 782 O O . ALA A 1 94 ? -1.845 -0.268 22.046 1.00 96.44 94 ALA A O 1
ATOM 783 N N . GLU A 1 95 ? 0.374 -0.383 21.816 1.00 96.81 95 GLU A N 1
ATOM 784 C CA . GLU A 1 95 ? 0.689 0.109 23.166 1.00 96.81 95 GLU A CA 1
ATOM 785 C C . GLU A 1 95 ? 0.176 1.528 23.440 1.00 96.81 95 GLU A C 1
ATOM 787 O O . GLU A 1 95 ? -0.103 1.867 24.596 1.00 96.81 95 GLU A O 1
ATOM 792 N N . ARG A 1 96 ? 0.050 2.353 22.392 1.00 95.44 96 ARG A N 1
ATOM 793 C CA . ARG A 1 96 ? -0.493 3.714 22.482 1.00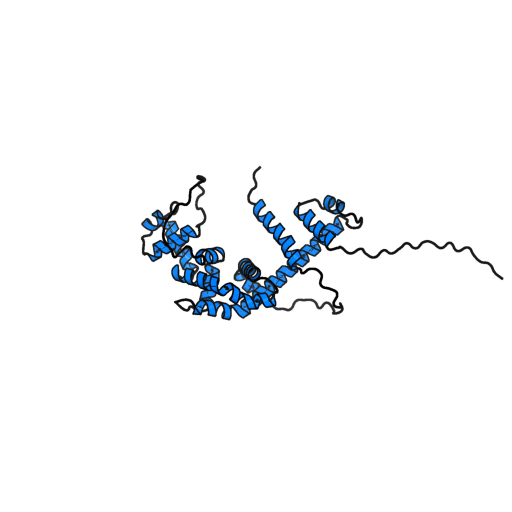 95.44 96 ARG A CA 1
ATOM 794 C C . ARG A 1 96 ? -2.011 3.775 22.391 1.00 95.44 96 ARG A C 1
ATOM 796 O O . ARG A 1 96 ? -2.574 4.830 22.666 1.00 95.44 96 ARG A O 1
ATOM 803 N N . MET A 1 97 ? -2.662 2.679 22.013 1.00 94.44 97 MET A N 1
ATOM 804 C CA . MET A 1 97 ? -4.116 2.597 21.990 1.00 94.44 97 MET A CA 1
ATOM 805 C C . MET A 1 97 ? -4.665 2.317 23.389 1.00 94.44 97 MET A C 1
ATOM 807 O O . MET A 1 97 ? -4.066 1.598 24.191 1.00 94.44 97 MET A O 1
ATOM 811 N N . SER A 1 98 ? -5.863 2.819 23.660 1.00 92.06 98 SER A N 1
ATOM 812 C CA . SER A 1 98 ? -6.528 2.741 24.958 1.00 92.06 98 SER A CA 1
ATOM 813 C C . SER A 1 98 ? -6.820 1.301 25.375 1.00 92.06 98 SER A C 1
ATOM 815 O O . SER A 1 98 ? -6.684 0.950 26.546 1.00 92.06 98 SER A O 1
ATOM 817 N N . THR A 1 99 ? -7.193 0.445 24.421 1.00 90.81 99 THR A N 1
ATOM 818 C CA . THR A 1 99 ? -7.506 -0.972 24.679 1.00 90.81 99 THR A CA 1
ATOM 819 C C . THR A 1 99 ? -6.282 -1.883 24.652 1.00 90.81 99 THR A C 1
ATOM 821 O O . THR A 1 99 ? -6.404 -3.046 25.034 1.00 90.81 99 THR A O 1
ATOM 824 N N . LYS A 1 100 ? -5.119 -1.374 24.220 1.00 93.69 100 LYS A N 1
ATOM 825 C CA . LYS A 1 100 ? -3.865 -2.127 24.061 1.00 93.69 100 LYS A CA 1
ATOM 826 C C . LYS A 1 100 ? -4.065 -3.493 23.386 1.00 93.69 100 LYS A C 1
ATOM 828 O O . LYS A 1 100 ? -3.769 -4.527 23.993 1.00 93.69 100 LYS A O 1
ATOM 833 N N . PRO A 1 101 ? -4.615 -3.527 22.156 1.00 93.62 101 PRO A N 1
ATOM 834 C CA . PRO A 1 101 ? -4.847 -4.784 21.456 1.00 93.62 101 PRO A CA 1
ATOM 835 C C . PRO A 1 101 ? -3.519 -5.506 21.173 1.00 93.62 101 PRO A C 1
ATOM 837 O O . PRO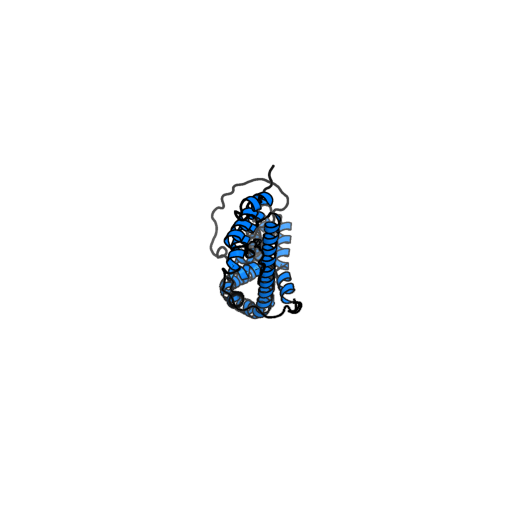 A 1 101 ? -2.442 -4.931 21.281 1.00 93.62 101 PRO A O 1
ATOM 840 N N . SER A 1 102 ? -3.561 -6.780 20.780 1.00 96.31 102 SER A N 1
ATOM 841 C CA . SER A 1 102 ? -2.335 -7.424 20.279 1.00 96.31 102 SER A CA 1
ATOM 842 C C . SER A 1 102 ? -1.900 -6.801 18.946 1.00 96.31 102 SER A C 1
ATOM 844 O O . SER A 1 102 ? -2.746 -6.352 18.167 1.00 96.31 102 SER A O 1
ATOM 846 N N . TRP A 1 103 ? -0.600 -6.844 18.637 1.00 96.19 103 TRP A N 1
ATOM 847 C CA . TRP A 1 103 ? -0.064 -6.325 17.372 1.00 96.19 103 TRP A CA 1
ATOM 848 C C . TRP A 1 103 ? -0.744 -6.952 16.143 1.00 96.19 103 TRP A C 1
ATOM 850 O O . TRP A 1 103 ? -1.013 -6.259 15.166 1.00 96.19 103 TRP A O 1
ATOM 860 N N . ARG A 1 104 ? -1.113 -8.240 16.219 1.00 94.94 104 ARG A N 1
ATOM 861 C CA . ARG A 1 104 ? -1.824 -8.963 15.149 1.00 94.94 104 ARG A CA 1
ATOM 862 C C . ARG A 1 104 ? -3.206 -8.385 14.883 1.00 94.94 104 ARG A C 1
ATOM 864 O O . ARG A 1 104 ? -3.624 -8.294 13.735 1.00 94.94 104 ARG A O 1
ATOM 871 N N . VAL A 1 105 ? -3.917 -8.008 15.946 1.00 92.75 105 VAL A N 1
ATOM 872 C CA . VAL A 1 105 ? -5.249 -7.401 15.835 1.00 92.75 105 VAL A CA 1
ATOM 873 C C . VAL A 1 105 ? -5.126 -5.988 15.264 1.00 92.75 105 VAL A C 1
ATOM 875 O O . VAL A 1 105 ? -5.910 -5.630 14.390 1.00 92.75 105 VAL A O 1
ATOM 878 N N . ALA A 1 106 ? -4.127 -5.207 15.688 1.00 94.56 106 ALA A N 1
ATOM 879 C CA . ALA A 1 106 ? -3.870 -3.880 15.125 1.00 94.56 106 ALA A CA 1
ATOM 880 C C . ALA A 1 106 ? -3.536 -3.946 13.621 1.00 94.56 106 ALA A C 1
ATOM 882 O O . ALA A 1 106 ? -4.164 -3.246 12.830 1.00 94.56 106 ALA A O 1
ATOM 883 N N . GLU A 1 107 ? -2.626 -4.839 13.215 1.00 95.81 107 GLU A N 1
ATOM 884 C CA . GLU A 1 107 ? -2.293 -5.074 11.802 1.00 95.81 107 GLU A CA 1
ATOM 885 C C . GLU A 1 107 ? -3.524 -5.527 11.005 1.00 95.81 107 GLU A C 1
ATOM 887 O O . GLU A 1 107 ? -3.807 -5.007 9.926 1.00 95.81 107 GLU A O 1
ATOM 892 N N . HIS A 1 108 ? -4.279 -6.497 11.528 1.00 92.62 108 HIS A N 1
ATOM 893 C CA . HIS A 1 108 ? -5.485 -6.985 10.869 1.00 92.62 108 HIS A CA 1
ATOM 894 C C . HIS A 1 108 ? -6.474 -5.845 10.608 1.00 92.62 108 HIS A C 1
ATOM 896 O O . HIS A 1 108 ? -6.951 -5.680 9.486 1.00 92.62 108 HIS A O 1
ATOM 902 N N . ASN A 1 109 ? -6.732 -5.024 11.626 1.00 91.31 109 ASN A N 1
ATOM 903 C CA . ASN A 1 109 ? -7.660 -3.908 11.522 1.00 91.31 109 ASN A CA 1
ATOM 904 C C . ASN A 1 109 ? -7.148 -2.804 10.586 1.00 91.31 109 ASN A C 1
ATOM 906 O O . ASN A 1 109 ? -7.950 -2.243 9.847 1.00 91.31 109 ASN A O 1
ATOM 910 N N . HIS A 1 110 ? -5.838 -2.554 10.522 1.00 93.88 110 HIS A N 1
ATOM 911 C CA . HIS A 1 110 ? -5.228 -1.665 9.521 1.00 93.88 110 HIS A CA 1
ATOM 912 C C . HIS A 1 110 ? -5.544 -2.104 8.090 1.00 93.88 110 HIS A C 1
ATOM 914 O O . HIS A 1 110 ? -5.992 -1.300 7.270 1.00 93.88 110 HIS A O 1
ATOM 920 N N . TRP A 1 111 ? -5.384 -3.397 7.798 1.00 92.94 111 TRP A N 1
ATOM 921 C CA . TRP A 1 111 ? -5.736 -3.949 6.491 1.00 92.94 111 TRP A CA 1
ATOM 922 C C . TRP A 1 111 ? -7.234 -3.856 6.197 1.00 92.94 111 TRP A C 1
ATOM 924 O O . TRP A 1 111 ? -7.622 -3.558 5.069 1.00 92.94 111 TRP A O 1
ATOM 934 N N . CYS A 1 112 ? -8.075 -4.094 7.203 1.00 88.06 112 CYS A N 1
ATOM 935 C CA . CYS A 1 112 ? -9.526 -4.070 7.053 1.00 88.06 112 CYS A CA 1
ATOM 936 C C . CYS A 1 112 ? -10.108 -2.661 6.885 1.00 88.06 112 CYS A C 1
ATOM 938 O O . CYS A 1 112 ? -11.092 -2.504 6.159 1.00 88.06 112 CYS A O 1
ATOM 940 N N . ILE A 1 113 ? -9.507 -1.655 7.527 1.00 86.56 113 ILE A N 1
ATOM 941 C CA . ILE A 1 113 ? -9.840 -0.238 7.329 1.00 86.56 113 ILE A CA 1
ATOM 942 C C . ILE A 1 113 ? -9.380 0.199 5.932 1.00 86.56 113 ILE A C 1
ATOM 944 O O . ILE A 1 113 ? -10.158 0.784 5.179 1.00 86.56 113 ILE A O 1
ATOM 948 N N . GLY A 1 114 ? -8.149 -0.154 5.550 1.00 88.50 114 GLY A N 1
ATOM 949 C CA . GLY A 1 114 ? -7.590 0.128 4.230 1.00 88.50 114 GLY A CA 1
ATOM 950 C C . GLY A 1 114 ? -7.105 1.572 4.050 1.00 88.50 114 GLY A C 1
ATOM 951 O O . GLY A 1 114 ? -7.435 2.469 4.823 1.00 88.50 114 GLY A O 1
ATOM 952 N N . ARG A 1 115 ? -6.313 1.807 2.993 1.00 86.81 115 ARG A N 1
ATOM 953 C CA . ARG A 1 115 ? -5.555 3.058 2.780 1.00 86.81 115 ARG A CA 1
ATOM 954 C C . ARG A 1 115 ? -6.395 4.333 2.887 1.00 86.81 115 ARG A C 1
ATOM 956 O O . ARG A 1 115 ? -6.057 5.220 3.661 1.00 86.81 115 ARG A O 1
ATOM 963 N N . LEU A 1 116 ? -7.477 4.420 2.108 1.00 80.00 116 LEU A N 1
ATOM 964 C CA . LEU A 1 116 ? -8.284 5.644 2.012 1.00 80.00 116 LEU A CA 1
ATOM 965 C C . LEU A 1 116 ? -8.909 6.021 3.357 1.00 80.00 116 LEU A C 1
ATOM 967 O O . LEU A 1 116 ? -8.918 7.186 3.741 1.00 80.00 116 LEU A O 1
ATOM 971 N N . GLU A 1 117 ? -9.411 5.027 4.085 1.00 80.19 117 GLU A N 1
ATOM 972 C CA . GLU A 1 117 ? -10.090 5.271 5.350 1.00 80.19 117 GLU A CA 1
ATOM 973 C C . GLU A 1 117 ? -9.095 5.512 6.495 1.00 80.19 117 GLU A C 1
ATOM 975 O O . GLU A 1 117 ? -9.375 6.326 7.376 1.00 80.19 117 GLU A O 1
ATOM 980 N N . MET A 1 118 ? -7.909 4.889 6.444 1.00 88.50 118 MET A N 1
ATOM 981 C CA . MET A 1 118 ? -6.792 5.200 7.345 1.00 88.50 118 MET A CA 1
ATOM 982 C C . MET A 1 118 ? -6.374 6.671 7.228 1.00 88.50 118 MET A C 1
ATOM 984 O O . MET A 1 118 ? -6.179 7.332 8.246 1.00 88.50 118 MET A O 1
ATOM 988 N N . GLU A 1 119 ? -6.270 7.202 6.005 1.00 83.38 119 GLU A N 1
ATOM 989 C CA . GLU A 1 119 ? -5.947 8.615 5.761 1.00 83.38 119 GLU A CA 1
ATOM 990 C C . GLU A 1 119 ? -7.075 9.545 6.226 1.00 83.38 119 GLU A C 1
ATOM 992 O O . GLU A 1 119 ? -6.823 10.506 6.956 1.00 83.38 119 GLU A O 1
ATOM 997 N N . ARG A 1 120 ? -8.328 9.231 5.874 1.00 79.12 120 ARG A N 1
ATOM 998 C CA . ARG A 1 120 ? -9.492 10.064 6.208 1.00 79.12 120 ARG A CA 1
ATOM 999 C C . ARG A 1 120 ? -9.715 10.193 7.718 1.00 79.12 120 ARG A C 1
ATOM 1001 O O . ARG A 1 120 ? -10.003 11.281 8.203 1.00 79.12 120 ARG A O 1
ATOM 1008 N N . ARG A 1 121 ? -9.586 9.097 8.473 1.00 76.25 121 ARG A N 1
ATOM 1009 C CA . ARG A 1 121 ? -9.798 9.078 9.936 1.00 76.25 121 ARG A CA 1
ATOM 1010 C C . ARG A 1 121 ? -8.633 9.648 10.736 1.00 76.25 121 ARG A C 1
ATOM 1012 O O . ARG A 1 121 ? -8.830 10.045 11.882 1.00 76.25 121 ARG A O 1
ATOM 1019 N N . ALA A 1 122 ? -7.430 9.636 10.165 1.00 71.94 122 ALA A N 1
ATOM 1020 C CA . ALA A 1 122 ? -6.251 10.222 10.788 1.00 71.94 122 ALA A CA 1
ATOM 1021 C C . ALA A 1 122 ? -6.255 11.759 10.736 1.00 71.94 122 ALA A C 1
ATOM 1023 O O . ALA A 1 122 ? -5.662 12.389 11.610 1.00 71.94 122 ALA A O 1
ATOM 1024 N N . GLY A 1 123 ? -6.920 12.355 9.738 1.00 59.09 123 GLY A N 1
ATOM 1025 C CA . GLY A 1 123 ? -7.101 13.802 9.632 1.00 59.09 123 GLY A CA 1
ATOM 1026 C C . GLY A 1 123 ? -7.938 14.370 10.784 1.00 59.09 123 GLY A C 1
ATOM 1027 O O . GLY A 1 123 ? -8.956 13.801 11.171 1.00 59.09 123 GLY A O 1
ATOM 1028 N N . GLU A 1 124 ? -7.521 15.515 11.330 1.00 47.34 124 GLU A N 1
ATOM 1029 C CA . GLU A 1 124 ? -8.098 16.203 12.502 1.00 47.34 124 GLU A CA 1
ATOM 1030 C C . GLU A 1 124 ? -9.556 16.703 12.346 1.00 47.34 124 GLU A C 1
ATOM 1032 O O . GLU A 1 124 ? -10.045 17.469 13.173 1.00 47.34 124 GLU A O 1
ATOM 1037 N N . GLU A 1 125 ? -10.305 16.281 11.329 1.00 47.19 125 GLU A N 1
ATOM 1038 C CA . GLU A 1 125 ? -11.627 16.846 11.026 1.00 47.19 125 GLU A CA 1
ATOM 1039 C C . GLU A 1 125 ? -12.762 16.301 11.918 1.00 47.19 125 GLU A C 1
ATOM 1041 O O . GLU A 1 125 ? -13.886 16.801 11.892 1.00 47.19 125 GLU A O 1
ATOM 1046 N N . PHE A 1 126 ? -12.488 15.301 12.764 1.00 41.44 126 PHE A N 1
ATOM 1047 C CA . PHE A 1 126 ? -13.522 14.618 13.553 1.00 41.44 126 PHE A CA 1
ATOM 1048 C C . PHE A 1 126 ? -13.706 15.094 15.003 1.00 41.44 126 PHE A C 1
ATOM 1050 O O . PHE A 1 126 ? -14.596 14.583 15.685 1.00 41.44 126 PHE A O 1
ATOM 1057 N N . LEU A 1 127 ? -12.931 16.070 15.500 1.00 40.47 127 LEU A N 1
ATOM 1058 C CA . LEU A 1 127 ? -13.001 16.473 16.919 1.00 40.47 127 LEU A CA 1
ATOM 1059 C C . LEU A 1 127 ? -13.397 17.929 17.208 1.00 40.47 127 LEU A C 1
ATOM 1061 O O . LEU A 1 127 ? -13.570 18.268 18.381 1.00 40.47 127 LEU A O 1
ATOM 1065 N N . THR A 1 128 ? -13.649 18.789 16.217 1.00 30.69 128 THR A N 1
ATOM 1066 C CA . THR A 1 128 ? -13.995 20.195 16.503 1.00 30.69 128 THR A CA 1
ATOM 1067 C C . THR A 1 128 ? -15.109 20.771 15.617 1.00 30.69 128 THR A C 1
ATOM 1069 O O . THR A 1 128 ? -14.872 21.469 14.649 1.00 30.69 128 THR A O 1
ATOM 1072 N N . LYS A 1 129 ? -16.349 20.584 16.094 1.00 32.19 129 LYS A N 1
ATOM 1073 C CA . LYS A 1 129 ? -17.527 21.480 15.967 1.00 32.19 129 LYS A CA 1
ATOM 1074 C C . LYS A 1 129 ? -18.109 21.768 14.555 1.00 32.19 129 LYS A C 1
ATOM 1076 O O . LYS A 1 129 ? -17.463 22.255 13.646 1.00 32.19 129 LYS A O 1
ATOM 1081 N N . ALA A 1 130 ? -19.424 21.545 14.458 1.00 26.62 130 ALA A N 1
ATOM 1082 C CA . ALA A 1 130 ? -20.345 21.834 13.345 1.00 26.62 130 ALA A CA 1
ATOM 1083 C C . ALA A 1 130 ? -20.459 23.337 12.956 1.00 26.62 130 ALA A C 1
ATOM 1085 O O . ALA A 1 130 ? -20.008 24.185 13.724 1.00 26.62 130 ALA A O 1
ATOM 1086 N N . PRO A 1 131 ? -21.304 23.718 11.967 1.00 49.50 131 PRO A N 1
ATOM 1087 C CA . PRO A 1 131 ? -21.428 23.228 10.584 1.00 49.50 131 PRO A CA 1
ATOM 1088 C C . PRO A 1 131 ? -21.436 24.400 9.573 1.00 49.50 131 PRO A C 1
ATOM 1090 O O . PRO A 1 131 ? -22.261 25.297 9.726 1.00 49.50 131 PRO A O 1
ATOM 1093 N N . VAL A 1 132 ? -20.650 24.398 8.486 1.00 27.59 132 VAL A N 1
ATOM 1094 C CA . VAL A 1 132 ? -20.866 25.380 7.395 1.00 27.59 132 VAL A CA 1
ATOM 1095 C C . VAL A 1 132 ? -20.528 24.819 6.002 1.00 27.59 132 VAL A C 1
ATOM 1097 O O . VAL A 1 132 ? -19.373 24.662 5.637 1.00 27.59 132 VAL A O 1
ATOM 1100 N N . GLN A 1 133 ? -21.611 24.570 5.255 1.00 28.48 133 GLN A N 1
ATOM 1101 C CA . GLN A 1 133 ? -21.840 24.774 3.812 1.00 28.48 133 GLN A CA 1
ATOM 1102 C C . GLN A 1 133 ? -20.861 24.161 2.797 1.00 28.48 133 GLN A C 1
ATOM 1104 O O . GLN A 1 133 ? -19.965 24.821 2.281 1.00 28.48 133 GLN A O 1
ATOM 1109 N N . ILE A 1 134 ? -21.197 22.948 2.353 1.00 30.31 134 ILE A N 1
ATOM 1110 C CA . ILE A 1 134 ? -20.831 22.473 1.015 1.00 30.31 134 ILE A CA 1
ATOM 1111 C C . ILE A 1 134 ? -21.878 23.019 0.038 1.00 30.31 134 ILE A C 1
ATOM 1113 O O . ILE A 1 134 ? -23.055 22.650 0.096 1.00 30.31 134 ILE A O 1
ATOM 1117 N N . GLN A 1 135 ? -21.456 23.933 -0.836 1.00 27.92 135 GLN A N 1
ATOM 1118 C CA . GLN A 1 135 ? -22.247 24.346 -1.989 1.00 27.92 135 GLN A CA 1
ATOM 1119 C C . GLN A 1 135 ? -22.363 23.175 -2.968 1.00 27.92 135 GLN A C 1
ATOM 1121 O O . GLN A 1 135 ? -21.378 22.655 -3.482 1.00 27.92 135 GLN A O 1
ATOM 1126 N N . GLN A 1 136 ? -23.610 22.771 -3.183 1.00 34.28 136 GLN A N 1
ATOM 1127 C CA . GLN A 1 136 ? -24.054 21.816 -4.185 1.00 34.28 136 GLN A CA 1
ATOM 1128 C C . GLN A 1 136 ? -24.022 22.454 -5.576 1.00 34.28 136 GLN A C 1
ATOM 1130 O O . GLN A 1 136 ? -24.778 23.395 -5.793 1.00 34.28 136 GLN A O 1
ATOM 1135 N N . GLN A 1 137 ? -23.255 21.884 -6.505 1.00 25.61 137 GLN A N 1
ATOM 1136 C CA . GLN A 1 137 ? -23.573 21.722 -7.937 1.00 25.61 137 GLN A CA 1
ATOM 1137 C C . GLN A 1 137 ? -22.782 20.463 -8.358 1.00 25.61 137 GLN A C 1
ATOM 1139 O O . GLN A 1 137 ? -21.581 20.414 -8.142 1.00 25.61 137 GLN A O 1
ATOM 1144 N N . ASP A 1 138 ? -23.360 19.332 -8.754 1.00 27.50 138 ASP A N 1
ATOM 1145 C CA . ASP A 1 138 ? -24.373 19.168 -9.788 1.00 27.50 138 ASP A CA 1
ATOM 1146 C C . ASP A 1 138 ? -25.388 18.063 -9.476 1.00 27.50 138 ASP A C 1
ATOM 1148 O O . ASP A 1 138 ? -25.116 17.056 -8.818 1.00 27.50 138 ASP A O 1
ATOM 1152 N N . GLN A 1 139 ? -26.590 18.275 -9.997 1.00 31.81 139 GLN A N 1
ATOM 1153 C CA . GLN A 1 139 ? -27.736 17.394 -9.880 1.00 31.81 139 GLN A CA 1
ATOM 1154 C C . GLN A 1 139 ? -27.844 16.506 -11.131 1.00 31.81 139 GLN A C 1
ATOM 1156 O O . GLN A 1 139 ? -27.740 16.992 -12.249 1.00 31.81 139 GLN A O 1
ATOM 1161 N N . GLN A 1 140 ? -28.223 15.246 -10.894 1.00 31.94 140 GLN A N 1
ATOM 1162 C CA . GLN A 1 140 ? -28.884 14.311 -11.820 1.00 31.94 140 GLN A CA 1
ATOM 1163 C C . GLN A 1 140 ? -27.996 13.430 -12.716 1.00 31.94 140 GLN A C 1
ATOM 1165 O O . GLN A 1 140 ? -27.810 13.683 -13.898 1.00 31.94 140 GLN A O 1
ATOM 1170 N N . GLN A 1 141 ? -27.703 12.231 -12.205 1.00 29.08 141 GLN A N 1
ATOM 1171 C CA . GLN A 1 141 ? -28.200 11.018 -12.860 1.00 29.08 141 GLN A CA 1
ATOM 1172 C C . GLN A 1 141 ? -28.518 9.935 -11.823 1.00 29.08 141 GLN A C 1
ATOM 1174 O O . GLN A 1 141 ? -27.669 9.481 -11.060 1.00 29.08 141 GLN A O 1
ATOM 1179 N N . VAL A 1 142 ? -29.789 9.530 -11.800 1.00 38.78 142 VAL A N 1
ATOM 1180 C CA . VAL A 1 142 ? -30.294 8.386 -11.042 1.00 38.78 142 VAL A CA 1
ATOM 1181 C C . VAL A 1 142 ? -29.665 7.124 -11.625 1.00 38.78 142 VAL A C 1
ATOM 1183 O O . VAL A 1 142 ? -30.161 6.560 -12.597 1.00 38.78 142 VAL A O 1
ATOM 1186 N N . THR A 1 143 ? -28.583 6.658 -11.011 1.00 30.27 143 THR A N 1
ATOM 1187 C CA . THR A 1 143 ? -28.166 5.262 -11.113 1.00 30.27 143 THR A CA 1
ATOM 1188 C C . THR A 1 143 ? -28.246 4.631 -9.734 1.00 30.27 143 THR A C 1
ATOM 1190 O O . THR A 1 143 ? -27.951 5.226 -8.696 1.00 30.27 143 THR A O 1
ATOM 1193 N N . LYS A 1 144 ? -28.817 3.432 -9.721 1.00 44.31 144 LYS A N 1
ATOM 1194 C CA . LYS A 1 144 ? -29.132 2.676 -8.521 1.00 44.31 144 LYS A CA 1
ATOM 1195 C C . LYS A 1 144 ? -27.818 2.319 -7.825 1.00 44.31 144 LYS A C 1
ATOM 1197 O O . LYS A 1 144 ? -27.047 1.538 -8.366 1.00 44.31 144 LYS A O 1
ATOM 1202 N N . ASN A 1 145 ? -27.667 2.832 -6.603 1.00 51.34 145 ASN A N 1
ATOM 1203 C CA . ASN A 1 145 ? -26.604 2.526 -5.643 1.00 51.34 145 ASN A CA 1
ATOM 1204 C C . ASN A 1 145 ? -25.245 3.202 -5.949 1.00 51.34 145 ASN A C 1
ATOM 1206 O O . ASN A 1 145 ? -24.321 2.519 -6.379 1.00 51.34 145 ASN A O 1
ATOM 1210 N N . PRO A 1 146 ? -25.086 4.519 -5.693 1.00 60.59 146 PRO A N 1
ATOM 1211 C CA . PRO A 1 146 ? -23.748 5.105 -5.606 1.00 60.59 146 PRO A CA 1
ATOM 1212 C C . PRO A 1 146 ? -22.960 4.367 -4.516 1.00 60.59 146 PRO A C 1
ATOM 1214 O O . PRO A 1 146 ? -23.533 4.015 -3.480 1.00 60.59 146 PRO A O 1
ATOM 1217 N N . ASP A 1 147 ? -21.678 4.091 -4.730 1.00 75.31 147 ASP A N 1
ATOM 1218 C CA . ASP A 1 147 ? -20.820 3.517 -3.690 1.00 75.31 147 ASP A CA 1
ATOM 1219 C C . ASP A 1 147 ? -20.895 4.366 -2.407 1.00 75.31 147 ASP A C 1
ATOM 1221 O O . ASP A 1 147 ? -21.147 5.569 -2.460 1.00 75.31 147 ASP A O 1
ATOM 1225 N N . TRP A 1 148 ? -20.793 3.731 -1.237 1.00 77.00 148 TRP A N 1
ATOM 1226 C CA . TRP A 1 148 ? -20.797 4.443 0.046 1.00 77.00 148 TRP A CA 1
ATOM 1227 C C . TRP A 1 148 ? -19.556 5.328 0.142 1.00 77.00 148 TRP A C 1
ATOM 1229 O O . TRP A 1 148 ? -18.447 4.816 -0.005 1.00 77.00 148 TRP A O 1
ATOM 1239 N N . SER A 1 149 ? -19.732 6.625 0.396 1.00 75.38 149 SER A N 1
ATOM 1240 C CA . SER A 1 149 ? -18.600 7.515 0.662 1.00 75.38 149 SER A CA 1
ATOM 1241 C C . SER A 1 149 ? -18.117 7.380 2.109 1.00 75.38 149 SER A C 1
ATOM 1243 O O . SER A 1 149 ? -18.891 7.023 3.000 1.00 75.38 149 SER A O 1
ATOM 1245 N N . GLY A 1 150 ? -16.849 7.715 2.364 1.00 64.25 150 GLY A N 1
ATOM 1246 C CA . GLY A 1 150 ? -16.291 7.698 3.721 1.00 64.25 150 GLY A CA 1
ATOM 1247 C C . GLY A 1 150 ? -17.054 8.609 4.692 1.00 64.25 150 GLY A C 1
ATOM 1248 O O . GLY A 1 150 ? -17.230 8.258 5.856 1.00 64.25 150 GLY A O 1
ATOM 1249 N N . ASP A 1 151 ? -17.596 9.731 4.213 1.00 70.19 151 ASP A N 1
ATOM 1250 C CA . ASP A 1 151 ? -18.407 10.643 5.029 1.00 70.19 151 ASP A CA 1
ATOM 1251 C C . ASP A 1 151 ? -19.765 10.035 5.393 1.00 70.19 151 ASP A C 1
ATOM 1253 O O . ASP A 1 151 ? -20.204 10.127 6.543 1.00 70.19 151 ASP A O 1
ATOM 1257 N N . GLU A 1 152 ? -20.418 9.354 4.444 1.00 80.88 152 GLU A N 1
ATOM 1258 C CA . GLU A 1 152 ? -21.667 8.633 4.707 1.00 80.88 152 GLU A CA 1
ATOM 1259 C C . GLU A 1 152 ? -21.457 7.521 5.740 1.00 80.88 152 GLU A C 1
ATOM 1261 O O . GLU A 1 152 ? -22.285 7.330 6.635 1.00 80.88 152 GLU A O 1
ATOM 1266 N N . GLU A 1 153 ? -20.340 6.799 5.652 1.00 82.81 153 GLU A N 1
ATOM 1267 C CA . GLU A 1 153 ? -19.971 5.765 6.616 1.00 82.81 153 GLU A CA 1
ATOM 1268 C C . GLU A 1 153 ? -19.633 6.341 7.986 1.00 82.81 153 GLU A C 1
ATOM 1270 O O . GLU A 1 153 ? -20.039 5.781 9.004 1.00 82.81 153 GLU A O 1
ATOM 1275 N N . ALA A 1 154 ? -18.940 7.476 8.035 1.00 73.94 154 ALA A N 1
ATOM 1276 C CA . ALA A 1 154 ? -18.610 8.139 9.284 1.00 73.94 154 ALA A CA 1
ATOM 1277 C C . ALA A 1 154 ? -19.871 8.634 10.007 1.00 73.94 154 ALA A C 1
ATOM 1279 O O . ALA A 1 154 ? -20.024 8.403 11.208 1.00 73.94 154 ALA A O 1
ATOM 1280 N N . ILE A 1 155 ? -20.817 9.232 9.272 1.00 81.44 155 ILE A N 1
ATOM 1281 C CA . ILE A 1 155 ? -22.133 9.622 9.797 1.00 81.44 155 ILE A CA 1
ATOM 1282 C C . ILE A 1 155 ? -22.903 8.381 10.267 1.00 81.44 155 ILE A C 1
ATOM 1284 O O . ILE A 1 155 ? -23.428 8.374 11.383 1.00 81.44 155 ILE A O 1
ATOM 1288 N N . LEU A 1 156 ? -22.950 7.318 9.455 1.00 84.69 156 LEU A N 1
ATOM 1289 C CA . LEU A 1 156 ? -23.608 6.053 9.794 1.00 84.69 156 LEU A CA 1
ATOM 1290 C C . LEU A 1 156 ? -23.082 5.480 11.118 1.00 84.69 156 LEU A C 1
ATOM 1292 O O . LEU A 1 156 ? -23.864 5.097 11.991 1.00 84.69 156 LEU A O 1
ATOM 1296 N N . LEU A 1 157 ? -21.760 5.441 11.271 1.00 79.81 157 LEU A N 1
ATOM 1297 C CA . LEU A 1 157 ? -21.070 4.917 12.442 1.00 79.81 157 LEU A CA 1
ATOM 1298 C C . LEU A 1 157 ? -21.283 5.800 13.681 1.00 79.81 157 LEU A C 1
ATOM 1300 O O . LEU A 1 157 ? -21.686 5.279 14.721 1.00 79.81 157 LEU A O 1
ATOM 1304 N N . ALA A 1 158 ? -21.098 7.118 13.564 1.00 78.25 158 ALA A N 1
ATOM 1305 C CA . ALA A 1 158 ? -21.247 8.065 14.673 1.00 78.25 158 ALA A CA 1
ATOM 1306 C C . ALA A 1 158 ? -22.690 8.135 15.199 1.00 78.25 158 ALA A C 1
ATOM 1308 O O . ALA A 1 158 ? -22.935 8.155 16.406 1.00 78.25 158 ALA A O 1
ATOM 1309 N N . LYS A 1 159 ? -23.691 8.126 14.308 1.00 85.69 159 LYS A N 1
ATOM 1310 C CA . LYS A 1 159 ? -25.096 8.090 14.741 1.00 85.69 159 LYS A CA 1
ATOM 1311 C C . LYS A 1 159 ? -25.439 6.763 15.411 1.00 85.69 159 LYS A C 1
ATOM 1313 O O . LYS A 1 159 ? -26.255 6.736 16.333 1.00 85.69 159 LYS A O 1
ATOM 1318 N N . ARG A 1 160 ? -24.810 5.663 14.984 1.00 86.31 160 ARG A N 1
ATOM 1319 C CA . ARG A 1 160 ? -25.043 4.357 15.595 1.00 86.31 160 ARG A CA 1
ATOM 1320 C C . ARG A 1 160 ? -24.372 4.208 16.962 1.00 86.31 160 ARG A C 1
ATOM 1322 O O . ARG A 1 160 ? -24.998 3.605 17.834 1.00 86.31 160 ARG A O 1
ATOM 1329 N N . SER A 1 161 ? -23.181 4.777 17.178 1.00 77.06 161 SER A N 1
ATOM 1330 C CA . SER A 1 161 ? -22.548 4.820 18.509 1.00 77.06 161 SER A CA 1
ATOM 1331 C C . SER A 1 161 ? -23.338 5.689 19.493 1.00 77.06 161 SER A C 1
ATOM 1333 O O . SER A 1 161 ? -23.464 5.328 20.657 1.00 77.06 161 SER A O 1
ATOM 1335 N N . ALA A 1 162 ? -24.028 6.727 19.009 1.00 81.88 162 ALA A N 1
ATOM 1336 C CA . ALA A 1 162 ? -25.018 7.490 19.778 1.00 81.88 162 ALA A CA 1
ATOM 1337 C C . ALA A 1 162 ? -26.362 6.751 20.014 1.00 81.88 162 ALA A C 1
ATOM 1339 O O . ALA A 1 162 ? -27.355 7.372 20.390 1.00 81.88 162 ALA A O 1
ATOM 1340 N N . HIS A 1 163 ? -26.424 5.439 19.760 1.00 84.69 163 HIS A N 1
ATOM 1341 C CA . HIS A 1 163 ? -27.607 4.582 19.919 1.00 84.69 163 HIS A CA 1
ATOM 1342 C C . HIS A 1 163 ? -28.858 5.021 19.135 1.00 84.69 163 HIS A C 1
ATOM 1344 O O . HIS A 1 163 ? -29.973 4.600 19.452 1.00 84.69 163 HIS A O 1
ATOM 1350 N N . MET A 1 164 ? -28.693 5.806 18.068 1.00 90.38 164 MET A N 1
ATOM 1351 C CA . MET A 1 164 ? -29.806 6.253 17.233 1.00 90.38 164 MET A CA 1
ATOM 1352 C C . MET A 1 164 ? -30.462 5.076 16.487 1.00 90.38 164 MET A C 1
ATOM 1354 O O . MET A 1 164 ? -29.816 4.066 16.167 1.00 90.38 164 MET A O 1
ATOM 1358 N N . GLN A 1 165 ? -31.765 5.195 16.221 1.00 93.88 165 GLN A N 1
ATOM 1359 C CA . GLN A 1 165 ? -32.533 4.182 15.499 1.00 93.88 165 GLN A CA 1
ATOM 1360 C C . GLN A 1 165 ? -32.245 4.248 13.999 1.00 93.88 165 GLN A C 1
ATOM 1362 O O . GLN A 1 165 ? -32.082 5.323 13.429 1.00 93.88 165 GLN A O 1
ATOM 1367 N N . TRP A 1 166 ? -32.254 3.097 13.322 1.00 91.88 166 TRP A N 1
ATOM 1368 C CA . TRP A 1 166 ? -31.941 3.009 11.888 1.00 91.88 166 TRP A CA 1
ATOM 1369 C C . TRP A 1 166 ? -32.820 3.891 10.999 1.00 91.88 166 TRP A C 1
ATOM 1371 O O . TRP A 1 166 ? -32.358 4.374 9.965 1.00 91.88 166 TRP A O 1
ATOM 1381 N N . LYS A 1 167 ? -34.080 4.097 11.401 1.00 93.12 167 LYS A N 1
ATOM 1382 C CA . LYS A 1 167 ? -35.006 4.995 10.712 1.00 93.12 167 LYS A CA 1
ATOM 1383 C C . LYS A 1 167 ? -34.456 6.420 10.707 1.00 93.12 167 LYS A C 1
ATOM 1385 O O . LYS A 1 167 ? -34.307 6.993 9.635 1.00 93.12 167 LYS A O 1
ATOM 1390 N N . ASP A 1 168 ? -34.062 6.927 11.868 1.00 91.56 168 ASP A N 1
ATOM 1391 C CA . ASP A 1 168 ? -33.544 8.287 12.026 1.00 91.56 168 ASP A CA 1
ATOM 1392 C C . ASP A 1 168 ? -32.159 8.432 11.382 1.00 91.56 168 ASP A C 1
ATOM 1394 O O . ASP A 1 168 ? -31.900 9.409 10.686 1.00 91.56 168 ASP A O 1
ATOM 1398 N N . ILE A 1 169 ? -31.306 7.407 11.482 1.00 90.56 169 ILE A N 1
ATOM 1399 C CA . ILE A 1 169 ? -30.004 7.384 10.795 1.00 90.56 169 ILE A CA 1
ATOM 1400 C C . ILE A 1 169 ? -30.178 7.531 9.278 1.00 90.56 169 ILE A C 1
ATOM 1402 O O . ILE A 1 169 ? -29.475 8.324 8.658 1.00 90.56 169 ILE A O 1
ATOM 1406 N N . SER A 1 170 ? -31.140 6.820 8.677 1.00 92.06 170 SER A N 1
ATOM 1407 C CA . SER A 1 170 ? -31.395 6.936 7.235 1.00 92.06 170 SER A CA 1
ATOM 1408 C C . SER A 1 170 ? -31.861 8.334 6.821 1.00 92.06 170 SER A C 1
ATOM 1410 O O . SER A 1 170 ? -31.590 8.759 5.705 1.00 92.06 170 SER A O 1
ATOM 1412 N N . THR A 1 171 ? -32.499 9.089 7.724 1.00 90.75 171 THR A N 1
ATOM 1413 C CA . THR A 1 171 ? -32.871 10.485 7.443 1.00 90.75 171 THR A CA 1
ATOM 1414 C C . THR A 1 171 ? -31.670 11.429 7.446 1.00 90.75 171 THR A C 1
ATOM 1416 O O . THR A 1 171 ? -31.695 12.440 6.753 1.00 90.75 171 THR A O 1
ATOM 1419 N N . CYS A 1 172 ? -30.600 11.088 8.174 1.00 87.19 172 CYS A N 1
ATOM 1420 C CA . CYS A 1 172 ? -29.333 11.821 8.144 1.00 87.19 172 CYS A CA 1
ATOM 1421 C C . CYS A 1 172 ? -28.481 11.511 6.899 1.00 87.19 172 CYS A C 1
ATOM 1423 O O . CYS A 1 172 ? -27.481 12.187 6.682 1.00 87.19 172 CYS A O 1
ATOM 1425 N N . LEU A 1 173 ? -28.850 10.497 6.106 1.00 88.50 173 LEU A N 1
ATOM 1426 C CA . LEU A 1 173 ? -28.111 10.020 4.934 1.00 88.50 173 LEU A CA 1
ATOM 1427 C C . LEU A 1 173 ? -29.022 10.043 3.695 1.00 88.50 173 LEU A C 1
ATOM 1429 O O . LEU A 1 173 ? -29.582 9.008 3.314 1.00 88.50 173 LEU A O 1
ATOM 1433 N N . PRO A 1 174 ? -29.224 11.221 3.073 1.00 84.38 174 PRO A N 1
ATOM 1434 C CA . PRO A 1 174 ? -30.149 11.364 1.956 1.00 84.38 174 PRO A CA 1
ATOM 1435 C C . PRO A 1 174 ? -29.743 10.448 0.795 1.00 84.38 174 PRO A C 1
ATOM 1437 O O . PRO A 1 174 ? -28.595 10.425 0.371 1.00 84.38 174 PRO A O 1
ATOM 1440 N N . GLY A 1 175 ? -30.698 9.670 0.283 1.00 83.81 175 GLY A N 1
ATOM 1441 C CA . GLY A 1 175 ? -30.448 8.677 -0.770 1.00 83.81 175 GLY A CA 1
ATOM 1442 C C . GLY A 1 175 ? -30.089 7.274 -0.262 1.00 83.81 175 GLY A C 1
ATOM 1443 O O . GLY A 1 175 ? -30.064 6.333 -1.058 1.00 83.81 175 GLY A O 1
ATOM 1444 N N . ARG A 1 176 ? -29.897 7.079 1.051 1.00 88.69 176 ARG A N 1
ATOM 1445 C CA . ARG A 1 176 ? -29.688 5.757 1.662 1.00 88.69 176 ARG A CA 1
ATOM 1446 C C . ARG A 1 176 ? -30.960 5.243 2.326 1.00 88.69 176 ARG A C 1
ATOM 1448 O O . ARG A 1 176 ? -31.700 5.963 2.984 1.00 88.69 176 ARG A O 1
ATOM 1455 N N . THR A 1 177 ? -31.227 3.950 2.160 1.00 92.31 177 THR A N 1
ATOM 1456 C CA . THR A 1 177 ? -32.376 3.299 2.804 1.00 92.31 177 THR A CA 1
ATOM 1457 C C . THR A 1 177 ? -32.007 2.812 4.204 1.00 92.31 177 THR A C 1
ATOM 1459 O O . THR A 1 177 ? -30.847 2.499 4.472 1.00 92.31 177 THR A O 1
ATOM 1462 N N . VAL A 1 178 ? -33.004 2.655 5.084 1.00 93.19 178 VAL A N 1
ATOM 1463 C CA . VAL A 1 178 ? -32.844 2.040 6.420 1.00 93.19 178 VAL A CA 1
ATOM 1464 C C . VAL A 1 178 ? -32.105 0.701 6.332 1.00 93.19 178 VAL A C 1
ATOM 1466 O O . VAL A 1 178 ? -31.139 0.459 7.054 1.00 93.19 178 VAL A O 1
ATOM 1469 N N . LYS A 1 179 ? -32.529 -0.158 5.396 1.00 89.69 179 LYS A N 1
ATOM 1470 C CA . LYS A 1 179 ? -31.922 -1.475 5.166 1.00 89.69 179 LYS A CA 1
ATOM 1471 C C . LYS A 1 179 ? -30.494 -1.363 4.624 1.00 89.69 179 LYS A C 1
ATOM 1473 O O . LYS A 1 179 ? -29.638 -2.150 5.014 1.00 89.69 179 LYS A O 1
ATOM 1478 N N . GLY A 1 180 ? -30.226 -0.376 3.766 1.00 89.81 180 GLY A N 1
ATOM 1479 C CA . GLY A 1 180 ? -28.880 -0.068 3.284 1.00 89.81 180 GLY A CA 1
ATOM 1480 C C . GLY A 1 180 ? -27.940 0.342 4.417 1.00 89.81 180 GLY A C 1
ATOM 1481 O O . GLY A 1 180 ? -26.848 -0.207 4.518 1.00 89.81 180 GLY A O 1
ATOM 1482 N N . CYS A 1 181 ? -28.391 1.229 5.309 1.00 89.94 181 CYS A N 1
ATOM 1483 C CA . CYS A 1 181 ? -27.638 1.664 6.489 1.00 89.94 181 CYS A CA 1
ATOM 1484 C C . CYS A 1 181 ? -27.298 0.484 7.411 1.00 89.94 181 CYS A C 1
ATOM 1486 O O . CYS A 1 181 ? -26.148 0.315 7.804 1.00 89.94 181 CYS A O 1
ATOM 1488 N N . GLN A 1 182 ? -28.278 -0.378 7.704 1.00 89.50 182 GLN A N 1
ATOM 1489 C CA . GLN A 1 182 ? -28.069 -1.590 8.507 1.00 89.50 182 GLN A CA 1
ATOM 1490 C C . GLN A 1 182 ? -27.041 -2.528 7.876 1.00 89.50 182 GLN A C 1
ATOM 1492 O O . GLN A 1 182 ? -26.100 -2.962 8.538 1.00 89.50 182 GLN A O 1
ATOM 1497 N N . LEU A 1 183 ? -27.218 -2.838 6.588 1.00 88.06 183 LEU A N 1
ATOM 1498 C CA . LEU A 1 183 ? -26.320 -3.728 5.863 1.00 88.06 183 LEU A CA 1
ATOM 1499 C C . LEU A 1 183 ? -24.897 -3.174 5.859 1.00 88.06 183 LEU A C 1
ATOM 1501 O O . LEU A 1 183 ? -23.958 -3.919 6.141 1.00 88.06 183 LEU A O 1
ATOM 1505 N N . ARG A 1 184 ? -24.739 -1.878 5.577 1.00 86.12 184 ARG A N 1
ATOM 1506 C CA . ARG A 1 184 ? -23.420 -1.258 5.530 1.00 86.12 184 ARG A CA 1
ATOM 1507 C C . ARG A 1 184 ? -22.750 -1.243 6.894 1.00 86.12 184 ARG A C 1
ATOM 1509 O O . ARG A 1 184 ? -21.593 -1.633 6.994 1.00 86.12 184 ARG A O 1
ATOM 1516 N N . TYR A 1 185 ? -23.484 -0.892 7.947 1.00 84.62 185 TYR A N 1
ATOM 1517 C CA . TYR A 1 185 ? -22.961 -0.944 9.308 1.00 84.62 185 TYR A CA 1
ATOM 1518 C C . TYR A 1 185 ? -22.505 -2.359 9.673 1.00 84.62 185 TYR A C 1
ATOM 1520 O O . TYR A 1 185 ? -21.392 -2.543 10.155 1.00 84.62 185 TYR A O 1
ATOM 1528 N N . HIS A 1 186 ? -23.313 -3.380 9.368 1.00 80.94 186 HIS A N 1
ATOM 1529 C CA . HIS A 1 186 ? -22.916 -4.769 9.585 1.00 80.94 186 HIS A CA 1
ATOM 1530 C C . HIS A 1 186 ? -21.649 -5.143 8.811 1.00 80.94 186 HIS A C 1
ATOM 1532 O O . HIS A 1 186 ? -20.776 -5.794 9.376 1.00 80.94 186 HIS A O 1
ATOM 1538 N N . GLN A 1 187 ? -21.516 -4.724 7.551 1.00 79.62 187 GLN A N 1
ATOM 1539 C CA . GLN A 1 187 ? -20.303 -4.953 6.759 1.00 79.62 187 GLN A CA 1
ATOM 1540 C C . GLN A 1 187 ? -19.074 -4.292 7.393 1.00 79.62 187 GLN A C 1
ATOM 1542 O O . GLN A 1 187 ? -18.048 -4.952 7.525 1.00 79.62 187 GLN A O 1
ATOM 1547 N N . LEU A 1 188 ? -19.196 -3.037 7.832 1.00 73.88 188 LEU A N 1
ATOM 1548 C CA . LEU A 1 188 ? -18.127 -2.300 8.510 1.00 73.88 188 LEU A CA 1
ATOM 1549 C C . LEU A 1 188 ? -17.710 -2.985 9.815 1.00 73.88 188 LEU A C 1
ATOM 1551 O O . LEU A 1 188 ? -16.535 -3.265 10.021 1.00 73.88 188 LEU A O 1
ATOM 1555 N N . THR A 1 189 ? -18.675 -3.355 10.660 1.00 73.12 189 THR A N 1
ATOM 1556 C CA . THR A 1 189 ? -18.380 -4.049 11.925 1.00 73.12 189 THR A CA 1
ATOM 1557 C C . THR A 1 189 ? -17.784 -5.439 11.720 1.00 73.12 189 THR A C 1
ATOM 1559 O O . THR A 1 189 ? -16.931 -5.851 12.495 1.00 73.12 189 THR A O 1
ATOM 1562 N N . LYS A 1 190 ? -18.190 -6.169 10.673 1.00 72.06 190 LYS A N 1
ATOM 1563 C CA . LYS A 1 190 ? -17.651 -7.505 10.381 1.00 72.06 190 LYS A CA 1
ATOM 1564 C C . LYS A 1 190 ? -16.211 -7.471 9.886 1.00 72.06 190 LYS A C 1
ATOM 1566 O O . LYS A 1 190 ? -15.515 -8.462 10.055 1.00 72.06 190 LYS A O 1
ATOM 1571 N N . ARG A 1 191 ? -15.795 -6.385 9.232 1.00 67.31 191 ARG A N 1
ATOM 1572 C CA . ARG A 1 191 ? -14.443 -6.264 8.676 1.00 67.31 191 ARG A CA 1
ATOM 1573 C C . ARG A 1 191 ? -13.406 -5.951 9.751 1.00 67.31 191 ARG A C 1
ATOM 1575 O O . ARG A 1 191 ? -12.304 -6.456 9.650 1.00 67.31 191 ARG A O 1
ATOM 1582 N N . CYS A 1 192 ? -13.757 -5.195 10.786 1.00 74.44 192 CYS A N 1
ATOM 1583 C CA . CYS A 1 192 ? -12.797 -4.707 11.780 1.00 74.44 192 CYS A CA 1
ATOM 1584 C C . CYS A 1 192 ? -12.939 -5.401 13.146 1.00 74.44 192 CYS A C 1
ATOM 1586 O O . CYS A 1 192 ? -13.000 -4.719 14.160 1.00 74.44 192 CYS A O 1
ATOM 1588 N N . ASP A 1 193 ? -13.125 -6.726 13.197 1.00 74.62 193 ASP A N 1
ATOM 1589 C CA . ASP A 1 193 ? -13.329 -7.490 14.451 1.00 74.62 193 ASP A CA 1
ATOM 1590 C C . ASP A 1 193 ? -14.392 -6.905 15.413 1.00 74.62 193 ASP A C 1
ATOM 1592 O O . ASP A 1 193 ? -14.327 -7.065 16.632 1.00 74.62 193 ASP A O 1
ATOM 1596 N N . GLY A 1 194 ? -15.385 -6.183 14.888 1.00 75.56 194 GLY A N 1
ATOM 1597 C CA . GLY A 1 194 ? -16.377 -5.478 15.699 1.00 75.56 194 GLY A CA 1
ATOM 1598 C C . GLY A 1 194 ? -15.857 -4.238 16.437 1.00 75.56 194 GLY A C 1
ATOM 1599 O O . GLY A 1 194 ? -16.571 -3.726 17.300 1.00 75.56 194 GLY A O 1
ATOM 1600 N N . TRP A 1 195 ? -14.660 -3.734 16.117 1.00 82.31 195 TRP A N 1
ATOM 1601 C CA . TRP A 1 195 ? -14.104 -2.504 16.678 1.00 82.31 195 TRP A CA 1
ATOM 1602 C C . TRP A 1 195 ? -15.058 -1.337 16.490 1.00 82.31 195 TRP A C 1
ATOM 1604 O O . TRP A 1 195 ? -15.581 -1.098 15.394 1.00 82.31 195 TRP A O 1
ATOM 1614 N N . SER A 1 196 ? -15.253 -0.588 17.576 1.00 78.19 196 SER A N 1
ATOM 1615 C CA . SER A 1 196 ? -16.055 0.623 17.532 1.00 78.19 196 SER A CA 1
ATOM 1616 C C . SER A 1 196 ? -15.392 1.669 16.624 1.00 78.19 196 SER A C 1
ATOM 1618 O O . SER A 1 196 ? -14.177 1.627 16.405 1.00 78.19 196 SER A O 1
ATOM 1620 N N . PRO A 1 197 ? -16.164 2.627 16.090 1.00 76.44 197 PRO A N 1
ATOM 1621 C CA . PRO A 1 197 ? -15.617 3.709 15.274 1.00 76.44 197 PRO A CA 1
ATOM 1622 C C . PRO A 1 197 ? -14.498 4.479 15.983 1.00 76.44 197 PRO A C 1
ATOM 1624 O O . PRO A 1 197 ? -13.519 4.855 15.350 1.00 76.44 197 PRO A O 1
ATOM 1627 N N . GLU A 1 198 ? -14.627 4.675 17.294 1.00 79.06 198 GLU A N 1
ATOM 1628 C CA . GLU A 1 198 ? -13.658 5.383 18.129 1.00 79.06 198 GLU A CA 1
ATOM 1629 C C . GLU A 1 198 ? -12.332 4.621 18.202 1.00 79.06 198 GLU A C 1
ATOM 1631 O O . GLU A 1 198 ? -11.272 5.224 18.060 1.00 79.06 198 GLU A O 1
ATOM 1636 N N . LEU A 1 199 ? -12.387 3.292 18.330 1.00 85.06 199 LEU A N 1
ATOM 1637 C CA . LEU A 1 199 ? -11.192 2.451 18.355 1.00 85.06 199 LEU A CA 1
ATOM 1638 C C . LEU A 1 199 ? -10.501 2.383 16.983 1.00 85.06 199 LEU A C 1
ATOM 1640 O O . LEU A 1 199 ? -9.275 2.382 16.899 1.00 85.06 199 LEU A O 1
ATOM 1644 N N . GLN A 1 200 ? -11.279 2.384 15.897 1.00 85.94 200 GLN A N 1
ATOM 1645 C CA . GLN A 1 200 ? -10.737 2.500 14.538 1.00 85.94 200 GLN A CA 1
ATOM 1646 C C . GLN A 1 200 ? -10.062 3.861 14.322 1.00 85.94 200 GLN A C 1
ATOM 1648 O O . GLN A 1 200 ? -8.963 3.915 13.776 1.00 85.94 200 GLN A O 1
ATOM 1653 N N . ASN A 1 201 ? -10.682 4.954 14.780 1.00 84.62 201 ASN A N 1
ATOM 1654 C CA . ASN A 1 201 ? -10.095 6.294 14.701 1.00 84.62 201 ASN A CA 1
ATOM 1655 C C . ASN A 1 201 ? -8.795 6.379 15.508 1.00 84.62 201 ASN A C 1
ATOM 1657 O O . ASN A 1 201 ? -7.814 6.939 15.026 1.00 84.62 201 ASN A O 1
ATOM 1661 N N . GLU A 1 202 ? -8.764 5.778 16.698 1.00 89.75 202 GLU A N 1
ATOM 1662 C CA . GLU A 1 202 ? -7.561 5.705 17.522 1.00 89.75 202 GLU A CA 1
ATOM 1663 C C . GLU A 1 202 ? -6.425 4.974 16.794 1.00 89.75 202 GLU A C 1
ATOM 1665 O O . GLU A 1 202 ? -5.314 5.498 16.737 1.00 89.75 202 GLU A O 1
ATOM 1670 N N . LEU A 1 203 ? -6.696 3.824 16.161 1.00 93.75 203 LEU A N 1
ATOM 1671 C CA . LEU A 1 203 ? -5.694 3.130 15.341 1.00 93.75 203 LEU A CA 1
ATOM 1672 C C . LEU A 1 203 ? -5.165 4.027 14.219 1.00 93.75 203 LEU A C 1
ATOM 1674 O O . LEU A 1 203 ? -3.952 4.121 14.040 1.00 93.75 203 LEU A O 1
ATOM 1678 N N . CYS A 1 204 ? -6.059 4.695 13.485 1.00 91.31 204 CYS A N 1
ATOM 1679 C CA . CYS A 1 204 ? -5.683 5.568 12.373 1.00 91.31 204 CYS A CA 1
ATOM 1680 C C . CYS A 1 204 ? -4.781 6.715 12.845 1.00 91.31 204 CYS A C 1
ATOM 1682 O O . CYS A 1 204 ? -3.744 6.975 12.238 1.00 91.31 204 CYS A O 1
ATOM 1684 N N . GLN A 1 205 ? -5.134 7.356 13.961 1.00 91.38 205 GLN A N 1
ATOM 1685 C CA . GLN A 1 205 ? -4.348 8.436 14.557 1.00 91.38 205 GLN A CA 1
ATOM 1686 C C . GLN A 1 205 ? -2.980 7.952 15.043 1.00 91.38 205 GLN A C 1
ATOM 1688 O O . GLN A 1 205 ? -1.959 8.561 14.717 1.00 91.38 205 GLN A O 1
ATOM 1693 N N . GLN A 1 206 ? -2.931 6.845 15.793 1.00 94.88 206 GLN A N 1
ATOM 1694 C CA . GLN A 1 206 ? -1.662 6.317 16.300 1.00 94.88 206 GLN A CA 1
ATOM 1695 C C . GLN A 1 206 ? -0.750 5.861 15.160 1.00 94.88 206 GLN A C 1
ATOM 1697 O O . GLN A 1 206 ? 0.444 6.162 15.181 1.00 94.88 206 GLN A O 1
ATOM 1702 N N . TYR A 1 207 ? -1.304 5.205 14.137 1.00 95.19 207 TYR A N 1
ATOM 1703 C CA . TYR A 1 207 ? -0.567 4.862 12.926 1.00 95.19 207 TYR A CA 1
ATOM 1704 C C . TYR A 1 207 ? -0.040 6.116 12.222 1.00 95.19 207 TYR A C 1
ATOM 1706 O O . TYR A 1 207 ? 1.145 6.182 11.923 1.00 95.19 207 TYR A O 1
ATOM 1714 N N . TYR A 1 208 ? -0.866 7.144 12.012 1.00 93.50 208 TYR A N 1
ATOM 1715 C CA . TYR A 1 208 ? -0.451 8.376 11.334 1.00 93.50 208 TYR A CA 1
ATOM 1716 C C . TYR A 1 208 ? 0.713 9.089 12.033 1.00 93.50 208 TYR A C 1
ATOM 1718 O O . TYR A 1 208 ? 1.646 9.540 11.372 1.00 93.50 208 TYR A O 1
ATOM 1726 N N . ILE A 1 209 ? 0.699 9.142 13.367 1.00 92.56 209 ILE A N 1
ATOM 1727 C CA . ILE A 1 209 ? 1.778 9.747 14.161 1.00 92.56 209 ILE A CA 1
ATOM 1728 C C . ILE A 1 209 ? 3.061 8.906 14.094 1.00 92.56 209 ILE A C 1
ATOM 1730 O O . ILE A 1 209 ? 4.166 9.448 14.125 1.00 92.56 209 ILE A O 1
ATOM 1734 N N . LEU A 1 210 ? 2.937 7.5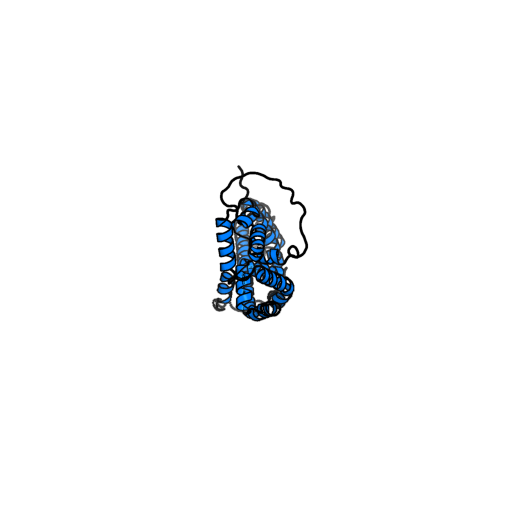78 14.041 1.00 93.31 210 LEU A N 1
ATOM 1735 C CA . LEU A 1 210 ? 4.074 6.663 14.140 1.00 93.31 210 LEU A CA 1
ATOM 1736 C C . LEU A 1 210 ? 4.649 6.219 12.794 1.00 93.31 210 LEU A C 1
ATOM 1738 O O . LEU A 1 210 ? 5.814 5.821 12.759 1.00 93.31 210 LEU A O 1
ATOM 1742 N N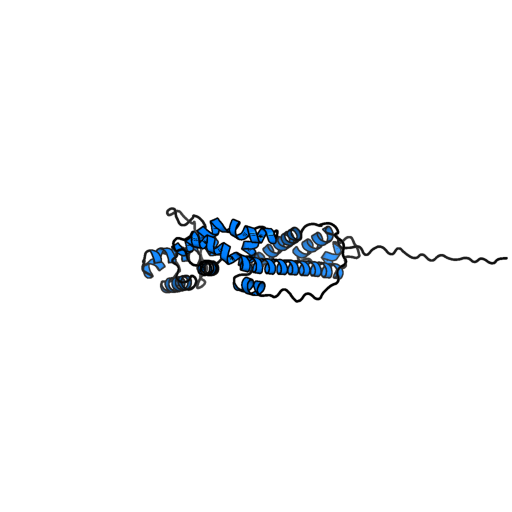 . LYS A 1 211 ? 3.881 6.282 11.702 1.00 92.81 211 LYS A N 1
ATOM 1743 C CA . LYS A 1 211 ? 4.211 5.602 10.443 1.00 92.81 211 LYS A CA 1
ATOM 1744 C C . LYS A 1 211 ? 5.578 5.982 9.895 1.00 92.81 211 LYS A C 1
ATOM 1746 O O . LYS A 1 211 ? 6.336 5.089 9.545 1.00 92.81 211 LYS A O 1
ATOM 1751 N N . GLN A 1 212 ? 5.955 7.263 9.915 1.00 92.12 212 GLN A N 1
ATOM 1752 C CA . GLN A 1 212 ? 7.277 7.690 9.442 1.00 92.12 212 GLN A CA 1
ATOM 1753 C C . GLN A 1 212 ? 8.409 6.932 10.154 1.00 92.12 212 GLN A C 1
ATOM 1755 O O . GLN A 1 212 ? 9.315 6.422 9.504 1.00 92.12 212 GLN A O 1
ATOM 1760 N N . ARG A 1 213 ? 8.323 6.804 11.483 1.00 91.94 213 ARG A N 1
ATOM 1761 C CA . ARG A 1 213 ? 9.303 6.064 12.287 1.00 91.94 213 ARG A CA 1
ATOM 1762 C C . ARG A 1 213 ? 9.172 4.550 12.120 1.00 91.94 213 ARG A C 1
ATOM 1764 O O . ARG A 1 213 ? 10.168 3.842 12.179 1.00 91.94 213 ARG A O 1
ATOM 1771 N N . MET A 1 214 ? 7.956 4.033 11.943 1.00 92.44 214 MET A N 1
ATOM 1772 C CA . MET A 1 214 ? 7.736 2.600 11.706 1.00 92.44 214 MET A CA 1
ATOM 1773 C C . MET A 1 214 ? 8.421 2.141 10.415 1.00 92.44 214 MET A C 1
ATOM 1775 O O . MET A 1 214 ? 9.001 1.063 10.383 1.00 92.44 214 MET A O 1
ATOM 1779 N N . TRP A 1 215 ? 8.376 2.970 9.372 1.00 94.38 215 TRP A N 1
ATOM 1780 C CA . TRP A 1 215 ? 8.957 2.665 8.066 1.00 94.38 215 TRP A CA 1
ATOM 1781 C C . TRP A 1 215 ? 10.473 2.910 7.986 1.00 94.38 215 TRP A C 1
ATOM 1783 O O . TRP A 1 215 ? 11.093 2.441 7.038 1.00 94.38 215 TRP A O 1
ATOM 1793 N N . GLU A 1 216 ? 11.082 3.586 8.968 1.00 90.50 216 GLU A N 1
ATOM 1794 C CA . GLU A 1 216 ? 12.491 4.024 8.964 1.00 90.50 216 GLU A CA 1
ATOM 1795 C C . GLU A 1 216 ? 13.494 2.878 8.710 1.00 90.50 216 GLU A C 1
ATOM 1797 O O . GLU A 1 216 ? 14.330 2.966 7.814 1.00 90.50 216 GLU A O 1
ATOM 1802 N N . GLN A 1 217 ? 13.351 1.754 9.420 1.00 85.25 217 GLN A N 1
ATOM 1803 C CA . GLN A 1 217 ? 14.236 0.584 9.268 1.00 85.25 217 GLN A CA 1
ATOM 1804 C C . GLN A 1 217 ? 14.128 -0.070 7.877 1.00 85.25 217 GLN A C 1
ATOM 1806 O O . GLN A 1 217 ? 15.100 -0.596 7.330 1.00 85.25 217 GLN A O 1
ATOM 1811 N N . ILE A 1 218 ? 12.932 -0.029 7.286 1.00 90.25 218 ILE A N 1
ATOM 1812 C CA . ILE A 1 218 ? 12.653 -0.612 5.970 1.00 90.25 218 ILE A CA 1
ATOM 1813 C C . ILE A 1 218 ? 13.263 0.270 4.875 1.00 90.25 218 ILE A C 1
ATOM 1815 O O . ILE A 1 218 ? 13.912 -0.232 3.954 1.00 90.25 218 ILE A O 1
ATOM 1819 N N . VAL A 1 219 ? 13.098 1.590 4.988 1.00 89.94 219 VAL A N 1
ATOM 1820 C CA . VAL A 1 219 ? 13.574 2.536 3.972 1.00 89.94 219 VAL A CA 1
ATOM 1821 C C . VAL A 1 219 ? 15.083 2.689 3.939 1.00 89.94 219 VAL A C 1
ATOM 1823 O O . VAL A 1 219 ? 15.630 2.879 2.855 1.00 89.94 219 VAL A O 1
ATOM 1826 N N . GLU A 1 220 ? 15.760 2.558 5.082 1.00 88.69 220 GLU A N 1
ATOM 1827 C CA . GLU A 1 220 ? 17.224 2.582 5.142 1.00 88.69 220 GLU A CA 1
ATOM 1828 C C . GLU A 1 220 ? 17.814 1.430 4.320 1.00 88.69 220 GLU A C 1
ATOM 1830 O O . GLU A 1 220 ? 18.717 1.631 3.509 1.00 88.69 220 GLU A O 1
ATOM 1835 N N . THR A 1 221 ? 17.223 0.238 4.441 1.00 87.00 221 THR A N 1
ATOM 1836 C CA . THR A 1 221 ? 17.654 -0.944 3.684 1.00 87.00 221 THR A CA 1
ATOM 1837 C C . THR A 1 221 ? 17.339 -0.816 2.192 1.00 87.00 221 THR A C 1
ATOM 1839 O O . THR A 1 221 ? 18.151 -1.187 1.347 1.00 87.00 221 THR A O 1
ATOM 1842 N N . MET A 1 222 ? 16.162 -0.288 1.848 1.00 87.56 222 MET A N 1
ATOM 1843 C CA . MET A 1 222 ? 15.703 -0.191 0.457 1.00 87.56 222 MET A CA 1
ATOM 1844 C C . MET A 1 222 ? 16.205 1.057 -0.283 1.00 87.56 222 MET A C 1
ATOM 1846 O O . MET A 1 222 ? 16.072 1.130 -1.502 1.00 87.56 222 MET A O 1
ATOM 1850 N N . SER A 1 223 ? 16.767 2.046 0.420 1.00 88.44 223 SER A N 1
ATOM 1851 C CA . SER A 1 223 ? 17.164 3.347 -0.147 1.00 88.44 223 SER A CA 1
ATOM 1852 C C . SER A 1 223 ? 16.020 4.089 -0.875 1.00 88.44 223 SER A C 1
ATOM 1854 O O . SER A 1 223 ? 16.235 4.783 -1.875 1.00 88.44 223 SER A O 1
ATOM 1856 N N . VAL A 1 224 ? 14.785 3.961 -0.375 1.00 85.50 224 VAL A N 1
ATOM 1857 C CA . VAL A 1 224 ? 13.578 4.649 -0.885 1.00 85.50 224 VAL A CA 1
ATOM 1858 C C . VAL A 1 224 ? 13.006 5.602 0.167 1.00 85.50 224 VAL A C 1
ATOM 1860 O O . VAL A 1 224 ? 13.392 5.540 1.320 1.00 85.50 224 VAL A O 1
ATOM 1863 N N . GLU A 1 225 ? 12.086 6.497 -0.196 1.00 88.88 225 GLU A N 1
ATOM 1864 C CA . GLU A 1 225 ? 11.384 7.327 0.802 1.00 88.88 225 GLU A CA 1
ATOM 1865 C C . GLU A 1 225 ? 10.299 6.514 1.531 1.00 88.88 225 GLU A C 1
ATOM 1867 O O . GLU A 1 225 ? 9.706 5.601 0.950 1.00 88.88 225 GLU A O 1
ATOM 1872 N N . TRP A 1 226 ? 9.949 6.875 2.770 1.00 92.81 226 TRP A N 1
ATOM 1873 C CA . TRP A 1 226 ? 8.943 6.132 3.552 1.00 92.81 226 TRP A CA 1
ATOM 1874 C C . TRP A 1 226 ? 7.546 6.170 2.943 1.00 92.81 226 TRP A C 1
ATOM 1876 O O . TRP A 1 226 ? 6.825 5.179 3.009 1.00 92.81 226 TRP A O 1
ATOM 1886 N N . GLN A 1 227 ? 7.183 7.262 2.271 1.00 92.81 227 GLN A N 1
ATOM 1887 C CA . GLN A 1 227 ? 5.923 7.369 1.537 1.00 92.81 227 GLN A CA 1
ATOM 1888 C C . GLN A 1 227 ? 5.880 6.398 0.352 1.00 92.81 227 GLN A C 1
ATOM 1890 O O . GLN A 1 227 ? 4.811 5.921 -0.020 1.00 92.81 227 GLN A O 1
ATOM 1895 N N . VAL A 1 228 ? 7.037 6.114 -0.260 1.00 90.00 228 VAL A N 1
ATOM 1896 C CA . VAL A 1 228 ? 7.147 5.149 -1.361 1.00 90.00 228 VAL A CA 1
ATOM 1897 C C . VAL A 1 228 ? 6.947 3.738 -0.814 1.00 90.00 228 VAL A C 1
ATOM 1899 O O . VAL A 1 228 ? 6.118 3.011 -1.352 1.00 90.00 228 VAL A O 1
ATOM 1902 N N . ALA A 1 229 ? 7.628 3.388 0.282 1.00 92.88 229 ALA A N 1
ATOM 1903 C CA . ALA A 1 229 ? 7.464 2.093 0.946 1.00 92.88 229 ALA A CA 1
ATOM 1904 C C . ALA A 1 229 ? 6.021 1.873 1.441 1.00 92.88 229 ALA A C 1
ATOM 1906 O O . ALA A 1 229 ? 5.434 0.827 1.174 1.00 92.88 229 ALA A O 1
ATOM 1907 N N . GLU A 1 230 ? 5.413 2.877 2.083 1.00 94.88 230 GLU A N 1
ATOM 1908 C CA . GLU A 1 230 ? 4.012 2.825 2.517 1.00 94.88 230 GLU A CA 1
ATOM 1909 C C . GLU A 1 230 ? 3.064 2.641 1.323 1.00 94.88 230 GLU A C 1
ATOM 1911 O O . GLU A 1 230 ? 2.148 1.820 1.372 1.00 94.88 230 GLU A O 1
ATOM 1916 N N . ARG A 1 231 ? 3.269 3.383 0.229 1.00 93.44 231 ARG A N 1
ATOM 1917 C CA . ARG A 1 231 ? 2.441 3.242 -0.972 1.00 93.44 231 ARG A CA 1
ATOM 1918 C C . ARG A 1 231 ? 2.546 1.837 -1.562 1.00 93.44 231 ARG A C 1
ATOM 1920 O O . ARG A 1 231 ? 1.508 1.231 -1.810 1.00 93.44 231 ARG A O 1
ATOM 1927 N N . MET A 1 232 ? 3.763 1.321 -1.734 1.00 93.19 232 MET A N 1
ATOM 1928 C CA . MET A 1 232 ? 4.000 -0.035 -2.236 1.00 93.19 232 MET A CA 1
ATOM 1929 C C . MET A 1 232 ? 3.347 -1.092 -1.331 1.00 93.19 232 MET A C 1
ATOM 1931 O O . MET A 1 232 ? 2.738 -2.034 -1.825 1.00 93.19 232 MET A O 1
ATOM 1935 N N . HIS A 1 233 ? 3.406 -0.915 -0.006 1.00 95.00 233 HIS A N 1
ATOM 1936 C CA . HIS A 1 233 ? 2.736 -1.785 0.970 1.00 95.00 233 HIS A CA 1
ATOM 1937 C C . HIS A 1 233 ? 1.225 -1.856 0.725 1.00 95.00 233 HIS A C 1
ATOM 1939 O O . HIS A 1 233 ? 0.635 -2.937 0.728 1.00 95.00 233 HIS A O 1
ATOM 1945 N N . TRP A 1 234 ? 0.595 -0.710 0.462 1.00 94.25 234 TRP A N 1
ATOM 1946 C CA . TRP A 1 234 ? -0.826 -0.660 0.125 1.00 94.25 234 TRP A CA 1
ATOM 1947 C C . TRP A 1 234 ? -1.147 -1.233 -1.258 1.00 94.25 234 TRP A C 1
ATOM 1949 O O . TRP A 1 234 ? -2.200 -1.846 -1.413 1.00 94.25 234 TRP A O 1
ATOM 1959 N N . GLU A 1 235 ? -0.274 -1.029 -2.247 1.00 92.31 235 GLU A N 1
ATOM 1960 C CA . GLU A 1 235 ? -0.434 -1.549 -3.614 1.00 92.31 235 GLU A CA 1
ATOM 1961 C C . GLU A 1 235 ? -0.310 -3.075 -3.671 1.00 92.31 235 GLU A C 1
ATOM 1963 O O . GLU A 1 235 ? -1.095 -3.723 -4.360 1.00 92.31 235 GLU A O 1
ATOM 1968 N N . LEU A 1 236 ? 0.627 -3.651 -2.913 1.00 92.56 236 LEU A N 1
ATOM 1969 C CA . LEU A 1 236 ? 0.770 -5.101 -2.763 1.00 92.56 236 LEU A CA 1
ATOM 1970 C C . LEU A 1 236 ? -0.393 -5.709 -1.974 1.00 92.56 236 LEU A C 1
ATOM 1972 O O . LEU A 1 236 ? -0.840 -6.819 -2.269 1.00 92.56 236 LEU A O 1
ATOM 1976 N N . GLY A 1 237 ? -0.884 -4.985 -0.966 1.00 93.12 237 GLY A N 1
ATOM 1977 C CA . GLY A 1 237 ? -1.922 -5.466 -0.067 1.00 93.12 237 GLY A CA 1
ATOM 1978 C C . GLY A 1 237 ? -1.464 -6.645 0.796 1.00 93.12 237 GLY A C 1
ATOM 1979 O O . GLY A 1 237 ? -0.345 -7.145 0.697 1.00 93.12 237 GLY A O 1
ATOM 1980 N N . LYS A 1 238 ? -2.362 -7.116 1.664 1.00 92.00 238 LYS A N 1
ATOM 1981 C CA . LYS A 1 238 ? -2.057 -8.190 2.619 1.00 92.00 238 LYS A CA 1
ATOM 1982 C C . LYS A 1 238 ? -1.593 -9.480 1.933 1.00 92.00 238 LYS A C 1
ATOM 1984 O O . LYS A 1 238 ? -0.604 -10.074 2.355 1.00 92.00 238 LYS A O 1
ATOM 1989 N N . ASP A 1 239 ? -2.313 -9.908 0.899 1.00 90.69 239 ASP A N 1
ATOM 1990 C CA . ASP A 1 239 ? -2.050 -11.189 0.238 1.00 90.69 239 ASP A CA 1
ATOM 1991 C C . ASP A 1 239 ? -0.762 -11.134 -0.594 1.00 90.69 239 ASP A C 1
ATOM 1993 O O . ASP A 1 239 ? 0.048 -12.053 -0.510 1.00 90.69 239 ASP A O 1
ATOM 1997 N N . GLY A 1 240 ? -0.510 -10.027 -1.306 1.00 92.75 240 GLY A N 1
ATOM 1998 C CA . GLY A 1 240 ? 0.726 -9.842 -2.071 1.00 92.75 240 GLY A CA 1
ATOM 1999 C C . GLY A 1 240 ? 1.968 -9.758 -1.182 1.00 92.75 240 GLY A C 1
ATOM 2000 O O . GLY A 1 240 ? 2.999 -10.345 -1.508 1.00 92.75 240 GLY A O 1
ATOM 2001 N N . ILE A 1 241 ? 1.869 -9.096 -0.021 1.00 95.06 241 ILE A N 1
ATOM 2002 C CA . ILE A 1 241 ? 2.942 -9.093 0.985 1.00 95.06 241 ILE A CA 1
ATOM 2003 C C . ILE A 1 241 ? 3.209 -10.516 1.491 1.00 95.06 241 ILE A C 1
ATOM 2005 O O . ILE A 1 241 ? 4.360 -10.950 1.507 1.00 95.06 241 ILE A O 1
ATOM 2009 N N . ALA A 1 242 ? 2.166 -11.264 1.865 1.00 92.31 242 ALA A N 1
ATOM 2010 C CA . ALA A 1 242 ? 2.321 -12.628 2.367 1.00 92.31 242 ALA A CA 1
ATOM 2011 C C . ALA A 1 242 ? 2.928 -13.575 1.315 1.00 92.31 242 ALA A C 1
ATOM 2013 O O . ALA A 1 242 ? 3.806 -14.377 1.638 1.00 92.31 242 ALA A O 1
ATOM 2014 N N . GLU A 1 243 ? 2.492 -13.462 0.058 1.00 92.19 243 GLU A N 1
ATOM 2015 C CA . GLU A 1 243 ? 3.010 -14.253 -1.058 1.00 92.19 243 GLU A CA 1
ATOM 2016 C C . GLU A 1 243 ? 4.498 -13.972 -1.296 1.00 92.19 243 GLU A C 1
ATOM 2018 O O . GLU A 1 243 ? 5.312 -14.896 -1.267 1.00 92.19 243 GLU A O 1
ATOM 2023 N N . LEU A 1 244 ? 4.875 -12.701 -1.460 1.00 92.00 244 LEU A N 1
ATOM 2024 C CA . LEU A 1 244 ? 6.251 -12.304 -1.770 1.00 92.00 244 LEU A CA 1
ATOM 2025 C C . LEU A 1 244 ? 7.223 -12.538 -0.608 1.00 92.00 244 LEU A C 1
ATOM 2027 O O . LEU A 1 244 ? 8.381 -12.901 -0.836 1.00 92.00 244 LEU A O 1
ATOM 2031 N N . ALA A 1 245 ? 6.766 -12.380 0.636 1.00 91.12 245 ALA A N 1
ATOM 2032 C CA . ALA A 1 245 ? 7.565 -12.706 1.814 1.00 91.12 245 ALA A CA 1
ATOM 2033 C C . ALA A 1 245 ? 7.865 -14.213 1.902 1.00 91.12 245 ALA A C 1
ATOM 2035 O O . ALA A 1 245 ? 8.953 -14.597 2.335 1.00 91.12 245 ALA A O 1
ATOM 2036 N N . GLY A 1 246 ? 6.931 -15.060 1.449 1.00 80.94 246 GLY A N 1
ATOM 2037 C CA . GLY A 1 246 ? 7.047 -16.518 1.460 1.00 80.94 246 GLY A CA 1
ATOM 2038 C C . GLY A 1 246 ? 7.928 -17.122 0.359 1.00 80.94 246 GLY A C 1
ATOM 2039 O O . GLY A 1 246 ? 8.240 -18.311 0.434 1.00 80.94 246 GLY A O 1
ATOM 2040 N N . VAL A 1 247 ? 8.351 -16.351 -0.650 1.00 68.38 247 VAL A N 1
ATOM 2041 C CA . VAL A 1 247 ? 9.179 -16.856 -1.763 1.00 68.38 247 VAL A CA 1
ATOM 2042 C C . VAL A 1 247 ? 10.600 -17.205 -1.272 1.00 68.38 247 VAL A C 1
ATOM 2044 O O . VAL A 1 247 ? 11.320 -16.302 -0.830 1.00 68.38 247 VAL A O 1
ATOM 2047 N N . PRO A 1 248 ? 11.068 -18.469 -1.385 1.00 53.06 248 PRO A N 1
ATOM 2048 C CA . PRO A 1 248 ? 12.441 -18.858 -1.045 1.00 53.06 248 PRO A CA 1
ATOM 2049 C C . PRO A 1 248 ? 13.480 -18.219 -1.980 1.00 53.06 248 PRO A C 1
ATOM 2051 O O . PRO A 1 248 ? 13.242 -18.051 -3.171 1.00 53.06 248 PRO A O 1
ATOM 2054 N N . LEU A 1 249 ? 14.671 -17.903 -1.461 1.00 52.12 249 LEU A N 1
ATOM 2055 C CA . LEU A 1 249 ? 15.743 -17.186 -2.178 1.00 52.12 249 LEU A CA 1
ATOM 2056 C C . LEU A 1 249 ? 16.409 -17.940 -3.353 1.00 52.12 249 LEU A C 1
ATOM 2058 O O . LEU A 1 249 ? 17.338 -17.410 -3.955 1.00 52.12 249 LEU A O 1
ATOM 2062 N N . THR A 1 250 ? 15.988 -19.152 -3.711 1.00 51.88 250 THR A N 1
ATOM 2063 C CA . THR A 1 250 ? 16.780 -20.022 -4.595 1.00 51.88 250 THR A CA 1
ATOM 2064 C C . THR A 1 250 ? 16.044 -20.420 -5.867 1.00 51.88 250 THR A C 1
ATOM 2066 O O . THR A 1 250 ? 15.483 -21.505 -5.923 1.00 51.88 250 THR A O 1
ATOM 2069 N N . LEU A 1 251 ? 16.118 -19.571 -6.895 1.00 38.00 251 LEU A N 1
ATOM 2070 C CA . LEU A 1 251 ? 16.183 -19.956 -8.314 1.00 38.00 251 LEU A CA 1
ATOM 2071 C C . LEU A 1 251 ? 16.826 -18.795 -9.105 1.00 38.00 251 LEU A C 1
ATOM 2073 O O . LEU A 1 251 ? 16.187 -18.136 -9.917 1.00 38.00 251 LEU A O 1
ATOM 2077 N N . GLN A 1 252 ? 18.111 -18.529 -8.859 1.00 36.22 252 GLN A N 1
ATOM 2078 C CA . GLN A 1 252 ? 18.969 -17.910 -9.872 1.00 36.22 252 GLN A CA 1
ATOM 2079 C C . GLN A 1 252 ? 19.884 -19.010 -10.424 1.00 36.22 252 GLN A C 1
ATOM 2081 O O . GLN A 1 252 ? 20.586 -19.652 -9.638 1.00 36.22 252 GLN A O 1
ATOM 2086 N N . PRO A 1 253 ? 19.898 -19.276 -11.743 1.00 38.31 253 PRO A N 1
ATOM 2087 C CA . PRO A 1 253 ? 20.992 -20.016 -12.348 1.00 38.31 253 PRO A CA 1
ATOM 2088 C C . PRO A 1 253 ? 22.275 -19.218 -12.112 1.00 38.31 253 PRO A C 1
ATOM 2090 O O . PRO A 1 253 ? 22.322 -18.023 -12.403 1.00 38.31 253 PRO A O 1
ATOM 2093 N N . ALA A 1 254 ? 23.299 -19.872 -11.569 1.00 33.59 254 ALA A N 1
ATOM 2094 C CA . ALA A 1 254 ? 24.610 -19.278 -11.373 1.00 33.59 254 ALA A CA 1
ATOM 2095 C C . ALA A 1 254 ? 25.144 -18.728 -12.708 1.00 33.59 254 ALA A C 1
ATOM 2097 O O . ALA A 1 254 ? 25.504 -19.491 -13.603 1.00 33.59 254 ALA A O 1
ATOM 2098 N N . ALA A 1 255 ? 25.197 -17.403 -12.836 1.00 34.12 255 ALA A N 1
ATOM 2099 C CA . ALA A 1 255 ? 25.995 -16.733 -13.849 1.00 34.12 255 ALA A CA 1
ATOM 2100 C C . ALA A 1 255 ? 27.306 -16.278 -13.194 1.00 34.12 255 ALA A C 1
ATOM 2102 O O . ALA A 1 255 ? 27.308 -15.623 -12.154 1.00 34.12 255 ALA A O 1
ATOM 2103 N N . ASN A 1 256 ? 28.412 -16.714 -13.794 1.00 31.03 256 ASN A N 1
ATOM 2104 C CA . ASN A 1 256 ? 29.787 -16.593 -13.312 1.00 31.03 256 ASN A CA 1
ATOM 2105 C C . ASN A 1 256 ? 30.208 -15.167 -12.896 1.00 31.03 256 ASN A C 1
ATOM 2107 O O . ASN A 1 256 ? 29.780 -14.192 -13.517 1.00 31.03 256 ASN A O 1
ATOM 2111 N N . PRO A 1 257 ? 31.137 -15.029 -11.929 1.00 37.34 257 PRO A N 1
ATOM 2112 C CA . PRO A 1 257 ? 31.663 -13.740 -11.515 1.00 37.34 257 PRO A CA 1
ATOM 2113 C C . PRO A 1 257 ? 32.840 -13.353 -12.414 1.00 37.34 257 PRO A C 1
ATOM 2115 O O . PRO A 1 257 ? 33.857 -14.034 -12.403 1.00 37.34 257 PRO A O 1
ATOM 2118 N N . THR A 1 258 ? 32.732 -12.264 -13.174 1.00 35.56 258 THR A N 1
ATOM 2119 C CA . THR A 1 258 ? 33.841 -11.331 -13.470 1.00 35.56 258 THR A CA 1
ATOM 2120 C C . THR A 1 258 ? 33.251 -10.100 -14.155 1.00 35.56 258 THR A C 1
ATOM 2122 O O . THR A 1 258 ? 33.150 -10.079 -15.375 1.00 35.56 258 THR A O 1
ATOM 2125 N N . LEU A 1 259 ? 32.886 -9.065 -13.395 1.00 30.94 259 LEU A N 1
ATOM 2126 C CA . LEU A 1 259 ? 32.875 -7.687 -13.892 1.00 30.94 259 LEU A CA 1
ATOM 2127 C C . LEU A 1 259 ? 33.289 -6.752 -12.750 1.00 30.94 259 LEU A C 1
ATOM 2129 O O . LEU A 1 259 ? 32.750 -6.801 -11.646 1.00 30.94 259 LEU A O 1
ATOM 2133 N N . THR A 1 260 ? 34.315 -5.958 -13.027 1.00 31.47 260 THR A N 1
ATOM 2134 C CA . THR A 1 260 ? 34.923 -4.953 -12.153 1.00 31.47 260 THR A CA 1
ATOM 2135 C C . THR A 1 260 ? 33.986 -3.765 -11.894 1.00 31.47 260 THR A C 1
ATOM 2137 O O . THR A 1 260 ? 33.091 -3.515 -12.704 1.00 31.47 260 THR A O 1
ATOM 2140 N N . PRO A 1 261 ? 34.195 -2.984 -10.815 1.00 37.28 261 PRO A N 1
ATOM 2141 C CA . PRO A 1 261 ? 33.349 -1.839 -10.484 1.00 37.28 261 PRO A CA 1
ATOM 2142 C C . PRO A 1 261 ? 33.588 -0.696 -11.478 1.00 37.28 261 PRO A C 1
ATOM 2144 O O . PRO A 1 261 ? 34.656 -0.089 -11.468 1.00 37.28 261 PRO A O 1
ATOM 2147 N N . GLN A 1 262 ? 32.608 -0.399 -12.333 1.00 31.27 262 GLN A N 1
ATOM 2148 C CA . GLN A 1 262 ? 32.642 0.764 -13.218 1.00 31.27 262 GLN A CA 1
ATOM 2149 C C . GLN A 1 262 ? 31.427 1.655 -12.939 1.00 31.27 262 GLN A C 1
ATOM 2151 O O . GLN A 1 262 ? 30.290 1.245 -13.136 1.00 31.27 262 GLN A O 1
ATOM 2156 N N . GLU A 1 263 ? 31.754 2.825 -12.389 1.00 27.69 263 GLU A N 1
ATOM 2157 C CA . GLU A 1 263 ? 31.053 4.113 -12.309 1.00 27.69 263 GLU A CA 1
ATOM 2158 C C . GLU A 1 263 ? 29.513 4.133 -12.275 1.00 27.69 263 GLU A C 1
ATOM 2160 O O . GLU A 1 263 ? 28.812 3.736 -13.202 1.00 27.69 263 GLU A O 1
ATOM 2165 N N . ARG A 1 264 ? 28.993 4.683 -11.168 1.00 39.91 264 ARG A N 1
ATOM 2166 C CA . ARG A 1 264 ? 27.574 4.973 -10.943 1.00 39.91 264 ARG A CA 1
ATOM 2167 C C . ARG A 1 264 ? 27.079 5.988 -11.979 1.00 39.91 264 ARG A C 1
ATOM 2169 O O . ARG A 1 264 ? 27.321 7.181 -11.824 1.00 39.91 264 ARG A O 1
ATOM 2176 N N . GLY A 1 265 ? 26.361 5.501 -12.988 1.00 39.50 265 GLY A N 1
ATOM 2177 C CA . GLY A 1 265 ? 25.372 6.294 -13.722 1.00 39.50 265 GLY A CA 1
ATOM 2178 C C . GLY A 1 265 ? 24.156 6.622 -12.840 1.00 39.50 265 GLY A C 1
ATOM 2179 O O . GLY A 1 265 ? 24.061 6.109 -11.714 1.00 39.50 265 GLY A O 1
ATOM 2180 N N . PRO A 1 266 ? 23.229 7.471 -13.313 1.00 42.62 266 PRO A N 1
ATOM 2181 C CA . PRO A 1 266 ? 22.117 7.951 -12.508 1.00 42.62 266 PRO A CA 1
ATOM 2182 C C . PRO A 1 266 ? 21.262 6.792 -11.988 1.00 42.62 266 PRO A C 1
ATOM 2184 O O . PRO A 1 266 ? 21.007 5.800 -12.677 1.00 42.62 266 PRO A O 1
ATOM 2187 N N . THR A 1 267 ? 20.865 6.890 -10.719 1.00 46.78 267 THR A N 1
ATOM 2188 C CA . THR A 1 267 ? 20.171 5.810 -10.011 1.00 46.78 267 THR A CA 1
ATOM 2189 C C . THR A 1 267 ? 18.856 5.452 -10.707 1.00 46.78 267 THR A C 1
ATOM 2191 O O . THR A 1 267 ? 18.114 6.329 -11.139 1.00 46.78 267 THR A O 1
ATOM 2194 N N . THR A 1 268 ? 18.517 4.163 -10.744 1.00 50.69 268 THR A N 1
ATOM 2195 C CA . THR A 1 268 ? 17.234 3.580 -11.197 1.00 50.69 268 THR A CA 1
ATOM 2196 C C . THR A 1 268 ? 15.982 4.331 -10.710 1.00 50.69 268 THR A C 1
ATOM 2198 O O . THR A 1 268 ? 14.940 4.258 -11.353 1.00 50.69 268 THR A O 1
ATOM 2201 N N . LYS A 1 269 ? 16.092 5.113 -9.627 1.00 43.88 269 LYS A N 1
ATOM 2202 C CA . LYS A 1 269 ? 15.086 6.048 -9.097 1.00 43.88 269 LYS A CA 1
ATOM 2203 C C . LYS A 1 269 ? 14.669 7.145 -10.097 1.00 43.88 269 LYS A C 1
ATOM 2205 O O . LYS A 1 269 ? 13.497 7.505 -10.138 1.00 43.88 269 LYS A O 1
ATOM 2210 N N . GLU A 1 270 ? 15.582 7.643 -10.931 1.00 48.88 270 GLU A N 1
ATOM 2211 C CA . GLU A 1 270 ? 15.289 8.668 -11.950 1.00 48.88 270 GLU A CA 1
ATOM 2212 C C . GLU A 1 270 ? 14.525 8.082 -13.144 1.00 48.88 270 GLU A C 1
ATOM 2214 O O . GLU A 1 270 ? 13.539 8.666 -13.599 1.00 48.88 270 GLU A O 1
ATOM 2219 N N . TRP A 1 271 ? 14.887 6.867 -13.567 1.00 50.84 271 TRP A N 1
ATOM 2220 C CA . TRP A 1 271 ? 14.146 6.109 -14.581 1.00 50.84 271 TRP A CA 1
ATOM 2221 C C . TRP A 1 271 ? 12.740 5.723 -14.103 1.00 50.84 271 TRP A C 1
ATOM 2223 O O . TRP A 1 271 ? 11.777 5.863 -14.857 1.00 50.84 271 TRP A O 1
ATOM 2233 N N . LEU A 1 272 ? 12.603 5.306 -12.838 1.00 48.31 272 LEU A N 1
ATOM 2234 C CA . LEU A 1 272 ? 11.309 5.021 -12.208 1.00 48.31 272 LEU A CA 1
ATOM 2235 C C . LEU A 1 272 ? 10.425 6.270 -12.124 1.00 48.31 272 LEU A C 1
ATOM 2237 O O . LEU A 1 272 ? 9.230 6.169 -12.369 1.00 48.31 272 LEU A O 1
ATOM 2241 N N . ASN A 1 273 ? 10.982 7.453 -11.845 1.00 50.06 273 ASN A N 1
ATOM 2242 C CA . ASN A 1 273 ? 10.210 8.700 -11.829 1.00 50.06 273 ASN A CA 1
ATOM 2243 C C . ASN A 1 273 ? 9.727 9.117 -13.228 1.00 50.06 273 ASN A C 1
ATOM 2245 O O . ASN A 1 273 ? 8.584 9.554 -13.362 1.00 50.06 273 ASN A O 1
ATOM 2249 N N . LEU A 1 274 ? 10.550 8.946 -14.268 1.00 45.03 274 LEU A N 1
ATOM 2250 C CA . LEU A 1 274 ? 10.174 9.262 -15.653 1.00 45.03 274 LEU A CA 1
ATOM 2251 C C . LEU A 1 274 ? 9.127 8.290 -16.217 1.00 45.03 274 LEU A C 1
ATOM 2253 O O . LEU A 1 274 ? 8.229 8.719 -16.936 1.00 45.03 274 LEU A O 1
ATOM 2257 N N . LEU A 1 275 ? 9.189 7.003 -15.865 1.00 49.62 275 LEU A N 1
ATOM 2258 C CA . LEU A 1 275 ? 8.171 6.017 -16.250 1.00 49.62 275 LEU A CA 1
ATOM 2259 C C . LEU A 1 275 ? 6.892 6.120 -15.397 1.00 49.62 275 LEU A C 1
ATOM 2261 O O . LEU A 1 275 ? 5.798 6.019 -15.954 1.00 49.62 275 LEU A O 1
ATOM 2265 N N . ASN A 1 276 ? 6.990 6.412 -14.093 1.00 45.19 276 ASN A N 1
ATOM 2266 C CA . ASN A 1 276 ? 5.824 6.602 -13.214 1.00 45.19 276 ASN A CA 1
ATOM 2267 C C . ASN A 1 276 ? 5.025 7.875 -13.528 1.00 45.19 276 ASN A C 1
ATOM 2269 O O . ASN A 1 276 ? 3.799 7.867 -13.429 1.00 45.19 276 ASN A O 1
ATOM 2273 N N . HIS A 1 277 ? 5.675 8.961 -13.964 1.00 41.81 277 HIS A N 1
ATOM 2274 C CA . HIS A 1 277 ? 4.958 10.156 -14.431 1.00 41.81 277 HIS A CA 1
ATOM 2275 C C . HIS A 1 277 ? 4.145 9.918 -15.716 1.00 41.81 277 HIS A C 1
ATOM 2277 O O . HIS A 1 277 ? 3.263 10.716 -16.036 1.00 41.81 277 HIS A O 1
ATOM 2283 N N . LEU A 1 278 ? 4.408 8.827 -16.443 1.00 40.19 278 LEU A N 1
ATOM 2284 C CA . LEU A 1 278 ? 3.714 8.477 -17.682 1.00 40.19 278 LEU A CA 1
ATOM 2285 C C . LEU A 1 278 ? 2.590 7.454 -17.467 1.00 40.19 278 LEU A C 1
ATOM 2287 O O . LEU A 1 278 ? 1.575 7.527 -18.154 1.00 40.19 278 LEU A O 1
ATOM 2291 N N . THR A 1 279 ? 2.706 6.561 -16.479 1.00 40.06 279 THR A N 1
ATOM 2292 C CA . THR A 1 279 ? 1.635 5.609 -16.120 1.00 40.06 279 THR A CA 1
ATOM 2293 C C . THR A 1 279 ? 0.463 6.281 -15.392 1.00 40.06 279 THR A C 1
ATOM 2295 O O . THR A 1 279 ? -0.676 5.839 -15.535 1.00 40.06 279 THR A O 1
ATOM 2298 N N . LEU A 1 280 ? 0.694 7.407 -14.704 1.00 38.31 280 LEU A N 1
ATOM 2299 C CA . LEU A 1 280 ? -0.358 8.236 -14.090 1.00 38.31 280 LEU A CA 1
ATOM 2300 C C . LEU A 1 280 ? -1.276 8.941 -15.109 1.00 38.31 280 LEU A C 1
ATOM 2302 O O . LEU A 1 280 ? -2.436 9.207 -14.798 1.00 38.31 280 LEU A O 1
ATOM 2306 N N . ASN A 1 281 ? -0.801 9.192 -16.333 1.00 33.69 281 ASN A N 1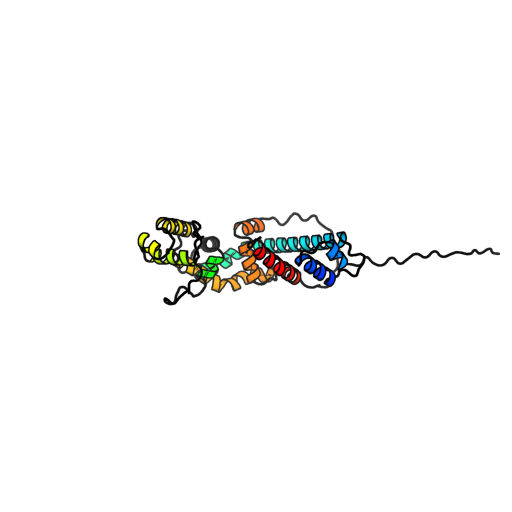
ATOM 2307 C CA . ASN A 1 281 ? -1.599 9.837 -17.383 1.00 33.69 281 ASN A CA 1
ATOM 2308 C C . ASN A 1 281 ? -2.390 8.846 -18.256 1.00 33.69 281 ASN A C 1
ATOM 2310 O O . ASN A 1 281 ? -3.360 9.250 -18.897 1.00 33.69 281 ASN A O 1
ATOM 2314 N N . ASP A 1 282 ? -2.048 7.554 -18.246 1.00 35.28 282 ASP A N 1
ATOM 2315 C CA . ASP A 1 282 ? -2.830 6.527 -18.950 1.00 35.28 282 ASP A CA 1
ATOM 2316 C C . ASP A 1 282 ? -4.007 5.990 -18.103 1.00 35.28 282 ASP A C 1
ATOM 2318 O O . ASP A 1 282 ? -5.016 5.578 -18.670 1.00 35.28 282 ASP A O 1
ATOM 2322 N N . VAL A 1 283 ? -3.978 6.101 -16.765 1.00 35.28 283 VAL A N 1
ATOM 2323 C CA . VAL A 1 283 ? -5.127 5.719 -15.904 1.00 35.28 283 VAL A CA 1
ATOM 2324 C C . VAL A 1 283 ? -6.245 6.776 -15.898 1.00 35.28 283 VAL A C 1
ATOM 2326 O O . VAL A 1 283 ? -7.410 6.448 -15.674 1.00 35.28 283 VAL A O 1
ATOM 2329 N N . VAL A 1 284 ? -5.935 8.042 -16.199 1.00 32.72 284 VAL A N 1
ATOM 2330 C CA . VAL A 1 284 ? -6.942 9.123 -16.260 1.00 32.72 284 VAL A CA 1
ATOM 2331 C C . VAL A 1 284 ? -7.606 9.227 -17.643 1.00 32.72 284 VAL A C 1
ATOM 2333 O O . VAL A 1 284 ? -8.718 9.740 -17.749 1.00 32.72 284 VAL A O 1
ATOM 2336 N N . SER A 1 285 ? -6.999 8.676 -18.701 1.00 33.59 285 SER A N 1
ATOM 2337 C CA . SER A 1 285 ? -7.534 8.784 -20.069 1.00 33.59 285 SER A CA 1
ATOM 2338 C C . SER A 1 285 ? -8.488 7.642 -20.469 1.00 33.59 285 SER A C 1
ATOM 2340 O O . SER A 1 285 ? -9.353 7.830 -21.320 1.00 33.59 285 SER A O 1
ATOM 2342 N N . GLU A 1 286 ? -8.448 6.482 -19.801 1.00 32.72 286 GLU A N 1
ATOM 2343 C CA . GLU A 1 286 ? -9.368 5.359 -20.089 1.00 32.72 286 GLU A CA 1
ATOM 2344 C C . GLU A 1 286 ? -10.733 5.434 -19.370 1.00 32.72 286 GLU A C 1
ATOM 2346 O O . GLU A 1 286 ? -11.549 4.519 -19.487 1.00 32.72 286 GLU A O 1
ATOM 2351 N N . ARG A 1 287 ? -11.046 6.538 -18.671 1.00 35.53 287 ARG A N 1
ATOM 2352 C CA . ARG A 1 287 ? -12.386 6.784 -18.089 1.00 35.53 287 ARG A CA 1
ATOM 2353 C C . ARG A 1 287 ? -13.201 7.908 -18.726 1.00 35.53 287 ARG A C 1
ATOM 2355 O O . ARG A 1 287 ? -14.345 8.097 -18.325 1.00 35.53 287 ARG A O 1
ATOM 2362 N N . CYS A 1 288 ? -12.692 8.565 -19.764 1.00 34.38 288 CYS A N 1
ATOM 2363 C CA . CYS A 1 288 ? -13.475 9.505 -20.567 1.00 34.38 288 CYS A CA 1
ATOM 2364 C C . CYS A 1 288 ? -13.324 9.190 -22.056 1.00 34.38 288 CYS A C 1
ATOM 2366 O O . CYS A 1 288 ? -12.672 9.913 -22.801 1.00 34.38 288 CYS A O 1
ATOM 2368 N N . GLY A 1 289 ? -13.962 8.106 -22.496 1.00 34.84 289 GLY A N 1
ATOM 2369 C CA . GLY A 1 289 ? -14.320 7.962 -23.902 1.00 34.84 289 GLY A CA 1
ATOM 2370 C C . GLY A 1 289 ? -15.601 8.744 -24.176 1.00 34.84 289 GLY A C 1
ATOM 2371 O O . GLY A 1 289 ? -16.649 8.378 -23.649 1.00 34.84 289 GLY A O 1
ATOM 2372 N N . ILE A 1 290 ? -15.539 9.787 -25.006 1.00 31.75 290 ILE A N 1
ATOM 2373 C CA . ILE A 1 290 ? -16.724 10.325 -25.681 1.00 31.75 290 ILE A CA 1
ATOM 2374 C C . ILE A 1 290 ? -16.358 10.654 -27.134 1.00 31.75 290 ILE A C 1
ATOM 2376 O O . ILE A 1 290 ? -15.580 11.570 -27.365 1.00 31.75 290 ILE A O 1
ATOM 2380 N N . SER A 1 291 ? -16.975 9.866 -28.030 1.00 32.56 291 SER A N 1
ATOM 2381 C CA . SER A 1 291 ? -17.311 10.067 -29.459 1.00 32.56 291 SER A CA 1
ATOM 2382 C C . SER A 1 291 ? -16.268 10.645 -30.413 1.00 32.56 291 SER A C 1
ATOM 2384 O O . SER A 1 291 ? -15.971 11.852 -30.326 1.00 32.56 291 SER A O 1
#

Foldseek 3Di:
DDDDDDDDDDDDDDPDPPDDDDPVLVLLLLVCVLVVDDLCVSQVPDPDVVSHSVVSVVVVVVLVVVLVVVVLVLLLLLLQVCVVQQQVLQQQLLVQAPVSDHSVLLVQLDLLCADVNLVVLQDPPPPDDDDDDDDDDDDDDDDPDDDQDSVLVVLLQVCVVVVHQLVVSVVVPPPADSVRSVVVVVSSCVRNVNDRPVRSSSSSNSCVVCQQVSCVVSCVVSVDHSVVSVVSPRVCGDVSSVVSSPDDPDDDDDDDDDDDDDDDDDDCVVVCVSVVVSVVVVVVPVVDDDD